Protein AF-A0A845D0L4-F1 (afdb_monomer_lite)

Secondary structure (DSSP, 8-state):
--------------HHHHHHHHHTS---B--TT--SSB--SSEEEEEE-TTS-B---EEEEE-TTS-EEEEE-STTTTEEEEE-TTSEEEEEETT--STTS-SEEEEEE-----TTS-EEEEEEEE-GGG--B-HHHHHT-TTTS-TT-EEEEPPPTTEEEEEEEEEE-HHHHHHHGGGSS-EEEEEEE-STT-EEEEEEEEEEHHHHHHHHHHHHHHHHHHHHTT--SS--HHHHHHHHHHHT----TT---EE------------

pLDDT: mean 72.44, std 20.25, range [22.69, 96.81]

Structure (mmCIF, N/CA/C/O backbone):
data_AF-A0A845D0L4-F1
#
_entry.id   AF-A0A845D0L4-F1
#
loop_
_atom_site.group_PDB
_atom_site.id
_atom_site.type_symbol
_atom_site.label_atom_id
_atom_site.label_alt_id
_atom_site.label_comp_id
_atom_site.label_asym_id
_atom_site.label_entity_id
_atom_site.label_seq_id
_atom_site.pdbx_PDB_ins_code
_atom_site.Cartn_x
_atom_site.Cartn_y
_atom_site.Cartn_z
_atom_site.occupancy
_atom_site.B_iso_or_equiv
_atom_site.auth_seq_id
_atom_site.auth_comp_id
_atom_site.auth_asym_id
_atom_site.auth_atom_id
_atom_site.pdbx_PDB_model_num
ATOM 1 N N . MET A 1 1 ? 28.945 -30.753 10.980 1.00 35.75 1 MET A N 1
ATOM 2 C CA . MET A 1 1 ? 28.161 -29.645 11.562 1.00 35.75 1 MET A CA 1
ATOM 3 C C . MET A 1 1 ? 28.950 -28.373 11.325 1.00 35.75 1 MET A C 1
ATOM 5 O O . MET A 1 1 ? 30.003 -28.220 11.922 1.00 35.75 1 MET A O 1
ATOM 9 N N . LEU A 1 2 ? 28.534 -27.567 10.347 1.00 29.22 2 LEU A N 1
ATOM 10 C CA . LEU A 1 2 ? 29.183 -26.304 9.989 1.00 29.22 2 LEU A CA 1
ATOM 11 C C . LEU A 1 2 ? 28.334 -25.177 10.566 1.00 29.22 2 LEU A C 1
ATOM 13 O O . LEU A 1 2 ? 27.209 -24.967 10.119 1.00 29.22 2 LEU A O 1
ATOM 17 N N . ASP A 1 3 ? 28.887 -24.514 11.572 1.00 29.14 3 ASP A N 1
ATOM 18 C CA . ASP A 1 3 ? 28.357 -23.294 12.162 1.00 29.14 3 ASP A CA 1
ATOM 19 C C . ASP A 1 3 ? 28.542 -22.152 11.148 1.00 29.14 3 ASP A C 1
ATOM 21 O O . ASP A 1 3 ? 29.665 -21.843 10.740 1.00 29.14 3 ASP A O 1
ATOM 25 N N . LYS A 1 4 ? 27.435 -21.602 10.639 1.00 26.73 4 LYS A N 1
ATOM 26 C CA . LYS A 1 4 ? 27.425 -20.506 9.658 1.00 26.73 4 LYS A CA 1
ATOM 27 C C . LYS A 1 4 ? 26.783 -19.277 10.290 1.00 26.73 4 LYS A C 1
ATOM 29 O O . LYS A 1 4 ? 25.633 -18.950 10.010 1.00 26.73 4 LYS A O 1
ATOM 34 N N . THR A 1 5 ? 27.557 -18.570 11.101 1.00 24.58 5 THR A N 1
ATOM 35 C CA . THR A 1 5 ? 27.211 -17.227 11.574 1.00 24.58 5 THR A CA 1
ATOM 36 C C . THR A 1 5 ? 27.499 -16.218 10.462 1.00 24.58 5 THR A C 1
ATOM 38 O O . THR A 1 5 ? 28.653 -15.960 10.118 1.00 24.58 5 THR A O 1
ATOM 41 N N . ILE A 1 6 ? 26.446 -15.662 9.859 1.00 24.53 6 ILE A N 1
ATOM 42 C CA . ILE A 1 6 ? 26.543 -14.567 8.887 1.00 24.53 6 ILE A CA 1
ATOM 43 C C . ILE A 1 6 ? 26.616 -13.254 9.673 1.00 24.53 6 ILE A C 1
ATOM 45 O O . ILE A 1 6 ? 25.613 -12.785 10.204 1.00 24.53 6 ILE A O 1
ATOM 49 N N . HIS A 1 7 ? 27.797 -12.637 9.732 1.00 22.69 7 HIS A N 1
ATOM 50 C CA . HIS A 1 7 ? 27.935 -11.264 10.216 1.00 22.69 7 HIS A CA 1
ATOM 51 C C . HIS A 1 7 ? 27.545 -10.280 9.109 1.00 22.69 7 HIS A C 1
ATOM 53 O O . HIS A 1 7 ? 28.348 -9.951 8.235 1.00 22.69 7 HIS A O 1
ATOM 59 N N . ILE A 1 8 ? 26.302 -9.797 9.148 1.00 24.72 8 ILE A N 1
ATOM 60 C CA . ILE A 1 8 ? 25.887 -8.619 8.385 1.00 24.72 8 ILE A CA 1
ATOM 61 C C . ILE A 1 8 ? 26.406 -7.400 9.152 1.00 24.72 8 ILE A C 1
ATOM 63 O O . ILE A 1 8 ? 25.895 -7.075 10.219 1.00 24.72 8 ILE A O 1
ATOM 67 N N . ARG A 1 9 ? 27.441 -6.728 8.633 1.00 25.80 9 ARG A N 1
ATOM 68 C CA . ARG A 1 9 ? 27.791 -5.382 9.104 1.00 25.80 9 ARG A CA 1
ATOM 69 C C . ARG A 1 9 ? 26.683 -4.427 8.661 1.00 25.80 9 ARG A C 1
ATOM 71 O O . ARG A 1 9 ? 26.654 -4.021 7.503 1.00 25.80 9 ARG A O 1
ATOM 78 N N . GLN A 1 10 ? 25.773 -4.096 9.571 1.00 30.30 10 GLN A N 1
ATOM 79 C CA . GLN A 1 10 ? 24.966 -2.887 9.458 1.00 30.30 10 GLN A CA 1
ATOM 80 C C . GLN A 1 10 ? 25.908 -1.695 9.654 1.00 30.30 10 GLN A C 1
ATOM 82 O O . GLN A 1 10 ? 26.612 -1.606 10.656 1.00 30.30 10 GLN A O 1
ATOM 87 N N . THR A 1 11 ? 25.977 -0.795 8.678 1.00 34.81 11 THR A N 1
ATOM 88 C CA . THR A 1 11 ? 26.433 0.570 8.943 1.00 34.81 11 THR A CA 1
ATOM 89 C C . THR A 1 11 ? 25.318 1.245 9.731 1.00 34.81 11 THR A C 1
ATOM 91 O O . THR A 1 11 ? 24.309 1.639 9.149 1.00 34.81 11 THR A O 1
ATOM 94 N N . GLU A 1 12 ? 25.462 1.288 11.053 1.00 36.97 12 GLU A N 1
ATOM 95 C CA . GLU A 1 12 ? 24.572 2.026 11.948 1.00 36.97 12 GLU A CA 1
ATOM 96 C C . GLU A 1 12 ? 24.770 3.527 11.695 1.00 36.97 12 GLU A C 1
ATOM 98 O O . GLU A 1 12 ? 25.626 4.163 12.302 1.00 36.97 12 GLU A O 1
ATOM 103 N N . LYS A 1 13 ? 24.003 4.095 10.758 1.00 46.78 13 LYS A N 1
ATOM 104 C CA . LYS 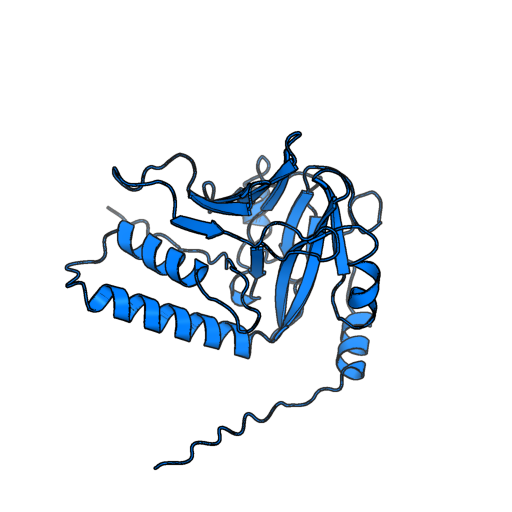A 1 13 ? 23.622 5.505 10.883 1.00 46.78 13 LYS A CA 1
ATOM 105 C C . LYS A 1 13 ? 22.672 5.581 12.073 1.00 46.78 13 LYS A C 1
ATOM 107 O O . LYS A 1 13 ? 21.763 4.754 12.189 1.00 46.78 13 LYS A O 1
ATOM 112 N N . THR A 1 14 ? 22.905 6.525 12.971 1.00 54.09 14 THR A N 1
ATOM 113 C CA . THR A 1 14 ? 22.029 6.725 14.125 1.00 54.09 14 THR A CA 1
ATOM 114 C C . THR A 1 14 ? 20.657 7.203 13.647 1.00 54.09 14 THR A C 1
ATOM 116 O O . THR A 1 14 ? 20.530 7.876 12.622 1.00 54.09 14 THR A O 1
ATOM 119 N N . LEU A 1 15 ? 19.604 6.824 14.374 1.00 45.38 15 LEU A N 1
ATOM 120 C CA . LEU A 1 15 ? 18.224 7.200 14.051 1.00 45.38 15 LEU A CA 1
ATOM 121 C C . LEU A 1 15 ? 18.072 8.735 13.949 1.00 45.38 15 LEU A C 1
ATOM 123 O O . LEU A 1 15 ? 17.277 9.230 13.156 1.00 45.38 15 LEU A O 1
ATOM 127 N N . GLU A 1 16 ? 18.863 9.475 14.725 1.00 48.91 16 GLU A N 1
ATOM 128 C CA . GLU A 1 16 ? 18.956 10.936 14.743 1.00 48.91 16 GLU A CA 1
ATOM 129 C C . GLU A 1 16 ? 19.591 11.522 13.471 1.00 48.91 16 GLU A C 1
ATOM 131 O O . GLU A 1 16 ? 19.035 12.464 12.916 1.00 48.91 16 GLU A O 1
ATOM 136 N N . GLU A 1 17 ? 20.662 10.928 12.933 1.00 58.78 17 GLU A N 1
ATOM 137 C CA . GLU A 1 17 ? 21.258 11.361 11.653 1.00 58.78 17 GLU A CA 1
ATOM 138 C C . GLU A 1 17 ? 20.291 11.160 10.480 1.00 58.78 17 GLU A C 1
ATOM 140 O O . GLU A 1 17 ? 20.227 11.977 9.562 1.00 58.78 17 GLU A O 1
ATOM 145 N N . MET A 1 18 ? 19.501 10.082 10.521 1.00 51.47 18 MET A N 1
ATOM 146 C CA . MET A 1 18 ? 18.454 9.847 9.525 1.00 51.47 18 MET A CA 1
ATOM 147 C C . MET A 1 18 ? 17.303 10.857 9.650 1.00 51.47 18 MET A C 1
ATOM 149 O O . MET A 1 18 ? 16.741 11.258 8.634 1.00 51.47 18 MET A O 1
ATOM 153 N N . LYS A 1 19 ? 16.954 11.291 10.869 1.00 50.16 19 LYS A N 1
ATOM 154 C CA . LYS A 1 19 ? 15.923 12.319 11.099 1.00 50.16 19 LYS A CA 1
ATOM 155 C C . LYS A 1 19 ? 16.369 13.698 10.608 1.00 50.16 19 LYS A C 1
ATOM 157 O O . LYS A 1 19 ? 15.586 14.358 9.934 1.00 50.16 19 LYS A O 1
ATOM 162 N N . GLU A 1 20 ? 17.610 14.110 10.876 1.00 54.84 20 GLU A N 1
ATOM 163 C CA . GLU A 1 20 ? 18.137 15.414 10.436 1.00 54.84 20 GLU A CA 1
ATOM 164 C C . GLU A 1 20 ? 18.215 15.529 8.902 1.00 54.84 20 GLU A C 1
ATOM 166 O O . GLU A 1 20 ? 17.878 16.573 8.340 1.00 54.84 20 GLU A O 1
ATOM 171 N N . GLU A 1 21 ? 18.575 14.448 8.198 1.00 55.19 21 GLU A N 1
ATOM 172 C CA . GLU A 1 21 ? 18.534 14.405 6.726 1.00 55.19 21 GLU A CA 1
ATOM 173 C C . GLU A 1 21 ? 17.094 14.464 6.181 1.00 55.19 21 GLU A C 1
ATOM 175 O O . GLU A 1 21 ? 16.850 15.093 5.149 1.00 55.19 21 GLU A O 1
ATOM 180 N N . MET A 1 22 ? 16.122 13.873 6.887 1.00 51.06 22 MET A N 1
ATOM 181 C CA . MET A 1 22 ? 14.700 13.937 6.520 1.00 51.06 22 MET A CA 1
ATOM 182 C C . MET A 1 22 ? 14.059 15.311 6.791 1.00 51.06 22 MET A C 1
ATOM 184 O O . MET A 1 22 ? 13.086 15.668 6.128 1.00 51.06 22 MET A O 1
ATOM 188 N N . GLU A 1 23 ? 14.587 16.107 7.724 1.00 49.41 23 GLU A N 1
ATOM 189 C CA . GLU A 1 23 ? 14.039 17.426 8.085 1.00 49.41 23 GLU A CA 1
ATOM 190 C C . GLU A 1 23 ? 14.436 18.555 7.107 1.00 49.41 23 GLU A C 1
ATOM 192 O O . GLU A 1 23 ? 13.775 19.596 7.059 1.00 49.41 23 GLU A O 1
ATOM 197 N N . GLY A 1 24 ? 15.469 18.358 6.276 1.00 43.25 24 GLY A N 1
ATOM 198 C CA . GLY A 1 24 ? 16.013 19.383 5.370 1.00 43.25 24 GLY A CA 1
ATOM 199 C C . GLY A 1 24 ? 15.425 19.441 3.950 1.00 43.25 24 GLY A C 1
ATOM 200 O O . GLY A 1 24 ? 15.772 20.351 3.192 1.00 43.25 24 GLY A O 1
ATOM 201 N N . GLY A 1 25 ? 14.551 18.507 3.556 1.00 37.22 25 GLY A N 1
ATOM 202 C CA . GLY A 1 25 ? 14.248 18.256 2.142 1.00 37.22 25 GLY A CA 1
ATOM 203 C C . GLY A 1 25 ? 12.775 18.039 1.793 1.00 37.22 25 GLY A C 1
ATOM 204 O O . GLY A 1 25 ? 12.340 16.913 1.636 1.00 37.22 25 GLY A O 1
ATOM 205 N N . MET A 1 26 ? 12.082 19.145 1.505 1.00 41.06 26 MET A N 1
ATOM 206 C CA . MET A 1 26 ? 10.931 19.239 0.590 1.00 41.06 26 MET A CA 1
ATOM 207 C C . MET A 1 26 ? 9.558 18.674 1.024 1.00 41.06 26 MET A C 1
ATOM 209 O O . MET A 1 26 ? 9.376 17.895 1.947 1.00 41.06 26 MET A O 1
ATOM 213 N N . LYS A 1 27 ? 8.536 19.273 0.400 1.00 41.38 27 LYS A N 1
ATOM 214 C CA . LYS A 1 27 ? 7.135 19.293 0.813 1.00 41.38 27 LYS A CA 1
ATOM 215 C C . LYS A 1 27 ? 6.413 18.045 0.325 1.00 41.38 27 LYS A C 1
ATOM 217 O O . LYS A 1 27 ? 6.169 17.908 -0.872 1.00 41.38 27 LYS A O 1
ATOM 222 N N . CYS A 1 28 ? 5.930 17.250 1.274 1.00 40.53 28 CYS A N 1
ATOM 223 C CA . CYS A 1 28 ? 4.790 16.366 1.079 1.00 40.53 28 CYS A CA 1
ATOM 224 C C . CYS A 1 28 ? 3.717 17.148 0.294 1.00 40.53 28 CYS A C 1
ATOM 226 O O . CYS A 1 28 ? 3.242 18.186 0.773 1.00 40.53 28 CYS A O 1
ATOM 228 N N . TYR A 1 29 ? 3.369 16.720 -0.926 1.00 47.81 29 TYR A N 1
ATOM 229 C CA . TYR A 1 29 ? 2.251 17.304 -1.673 1.00 47.81 29 TYR A CA 1
ATOM 230 C C . TYR A 1 29 ? 0.964 16.824 -1.010 1.00 47.81 29 TYR A C 1
ATOM 232 O O . TYR A 1 29 ? 0.255 15.936 -1.485 1.00 47.81 29 TYR A O 1
ATOM 240 N N . LEU A 1 30 ? 0.707 17.403 0.159 1.00 49.19 30 LEU A N 1
ATOM 241 C CA . LEU A 1 30 ? -0.562 17.355 0.839 1.00 49.19 30 LEU A CA 1
ATOM 242 C C . LEU A 1 30 ? -1.610 17.802 -0.180 1.00 49.19 30 LEU A C 1
ATOM 244 O O . LEU A 1 30 ? -1.387 18.719 -0.975 1.00 49.19 30 LEU A O 1
ATOM 248 N N . ASN A 1 31 ? -2.751 17.125 -0.177 1.00 43.44 31 ASN A N 1
ATOM 249 C CA . ASN A 1 31 ? -3.920 17.550 -0.933 1.00 43.44 31 ASN A CA 1
ATOM 250 C C . ASN A 1 31 ? -4.222 19.052 -0.703 1.00 43.44 31 ASN A C 1
ATOM 252 O O . ASN A 1 31 ? -3.697 19.687 0.210 1.00 43.44 31 ASN A O 1
ATOM 256 N N . CYS A 1 32 ? -5.147 19.633 -1.466 1.00 39.47 32 CYS A N 1
ATOM 257 C CA . CYS A 1 32 ? -5.514 21.050 -1.337 1.00 39.47 32 CYS A CA 1
ATOM 258 C C . CYS A 1 32 ? -5.970 21.487 0.083 1.00 39.47 32 CYS A C 1
ATOM 260 O O . CYS A 1 32 ? -6.139 22.681 0.306 1.00 39.47 32 CYS A O 1
ATOM 262 N N . SER A 1 33 ? -6.179 20.557 1.033 1.00 52.12 33 SER A N 1
ATOM 263 C CA . SER A 1 33 ? -6.494 20.835 2.444 1.00 52.12 33 SER A CA 1
ATOM 264 C C . SER A 1 33 ? -5.301 20.740 3.407 1.00 52.12 33 SER A C 1
ATOM 266 O O . SER A 1 33 ? -5.491 20.941 4.607 1.00 52.12 33 SER A O 1
ATOM 268 N N . GLY A 1 34 ? -4.097 20.407 2.932 1.00 62.34 34 GLY A N 1
ATOM 269 C CA . GLY A 1 34 ? -2.857 20.509 3.707 1.00 62.34 34 GLY A CA 1
ATOM 270 C C . GLY A 1 34 ? -2.756 19.602 4.939 1.00 62.34 34 GLY A C 1
ATOM 271 O O . GLY A 1 34 ? -1.928 19.869 5.801 1.00 62.34 34 GLY A O 1
ATOM 272 N N . SER A 1 35 ? -3.608 18.584 5.095 1.00 78.00 35 SER A N 1
ATOM 273 C CA . SER A 1 35 ? -3.709 17.838 6.359 1.00 78.00 35 SER A CA 1
ATOM 274 C C . SER A 1 35 ? -3.835 16.333 6.151 1.00 78.00 35 SER A C 1
ATOM 276 O O . SER A 1 35 ? -4.700 15.850 5.419 1.00 78.00 35 SER A O 1
ATOM 278 N N . LEU A 1 36 ? -2.962 15.596 6.840 1.00 84.25 36 LEU A N 1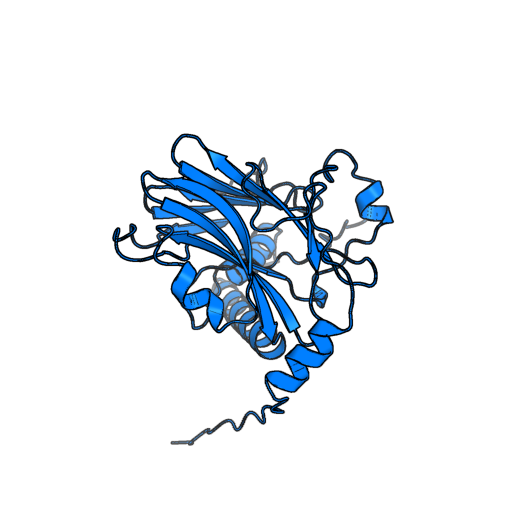
ATOM 279 C CA . LEU A 1 36 ? -3.053 14.153 7.034 1.00 84.25 36 LEU A CA 1
ATOM 280 C C . LEU A 1 36 ? -3.650 13.851 8.417 1.00 84.25 36 LEU A C 1
ATOM 282 O O . LEU A 1 36 ? -3.500 14.655 9.341 1.00 84.25 36 LEU A O 1
ATOM 286 N N . PRO A 1 37 ? -4.302 12.692 8.592 1.00 89.62 37 PRO A N 1
ATOM 287 C CA . PRO A 1 37 ? -4.633 11.711 7.561 1.00 89.62 37 PRO A CA 1
ATOM 288 C C . PRO A 1 37 ? -5.837 12.127 6.711 1.00 89.62 37 PRO A C 1
ATOM 290 O O . PRO A 1 37 ? -6.778 12.767 7.187 1.00 89.62 37 PRO A O 1
ATOM 293 N N . LEU A 1 38 ? -5.845 11.683 5.456 1.00 90.88 38 LEU A N 1
ATOM 294 C CA . LEU A 1 38 ? -6.964 11.868 4.535 1.00 90.88 38 LEU A CA 1
ATOM 295 C C . LEU A 1 38 ? -8.172 11.038 4.970 1.00 90.88 38 LEU A C 1
ATOM 297 O O . LEU A 1 38 ? -8.042 9.856 5.274 1.00 90.88 38 LEU A O 1
ATOM 301 N N . LYS A 1 39 ? -9.364 11.640 4.958 1.00 91.81 39 LYS A N 1
ATOM 302 C CA . LYS A 1 39 ? -10.609 10.975 5.390 1.00 91.81 39 LYS A CA 1
ATOM 303 C C . LYS A 1 39 ? -11.584 10.686 4.248 1.00 91.81 39 LYS A C 1
ATOM 305 O O . LYS A 1 39 ? -12.590 10.010 4.446 1.00 91.81 39 LYS A O 1
ATOM 310 N N . ASN A 1 40 ? -11.297 11.208 3.058 1.00 90.19 40 ASN A N 1
ATOM 311 C CA . ASN A 1 40 ? -12.182 11.088 1.908 1.00 90.19 40 ASN A CA 1
ATOM 312 C C . ASN A 1 40 ? -11.994 9.734 1.215 1.00 90.19 40 ASN A C 1
ATOM 314 O O . ASN A 1 40 ? -10.873 9.272 1.021 1.00 90.19 40 ASN A O 1
ATOM 318 N N . ASN A 1 41 ? -13.109 9.137 0.802 1.00 90.75 41 ASN A N 1
ATOM 319 C CA . ASN A 1 41 ? -13.169 7.913 0.012 1.00 90.75 41 ASN A CA 1
ATOM 320 C C . ASN A 1 41 ? -13.602 8.285 -1.425 1.00 90.75 41 ASN A C 1
ATOM 322 O O . ASN A 1 41 ? -14.625 8.960 -1.567 1.00 90.75 41 ASN A O 1
ATOM 326 N N . PRO A 1 42 ? -12.889 7.881 -2.496 1.00 94.62 42 PRO A N 1
ATOM 327 C CA . PRO A 1 42 ? -11.692 7.037 -2.516 1.00 94.62 42 PRO A CA 1
ATOM 328 C C . PRO A 1 42 ? -10.396 7.793 -2.202 1.00 94.62 42 PRO A C 1
ATOM 330 O O . PRO A 1 42 ? -10.237 8.951 -2.586 1.00 94.62 42 PRO A O 1
ATOM 333 N N . LEU A 1 43 ? -9.430 7.086 -1.615 1.00 95.06 43 LEU A N 1
ATOM 334 C CA . LEU A 1 43 ? -8.030 7.503 -1.612 1.00 95.06 43 LEU A CA 1
ATOM 335 C C . LEU A 1 43 ? -7.425 7.206 -2.988 1.00 95.06 43 LEU A C 1
ATOM 337 O O . LEU A 1 43 ? -7.592 6.115 -3.538 1.00 95.06 43 LEU A O 1
ATOM 341 N N . ARG A 1 44 ? -6.686 8.167 -3.534 1.00 94.06 44 ARG A N 1
ATOM 342 C CA . ARG A 1 44 ? -5.885 7.991 -4.745 1.00 94.06 44 ARG A CA 1
ATOM 343 C C . ARG A 1 44 ? -4.459 8.410 -4.452 1.00 94.06 44 ARG A C 1
ATOM 345 O O . ARG A 1 44 ? -4.264 9.520 -3.963 1.00 94.06 44 ARG A O 1
ATOM 352 N N . PHE A 1 45 ? -3.488 7.548 -4.725 1.00 94.50 45 PHE A N 1
ATOM 353 C CA . PHE A 1 45 ? -2.094 7.854 -4.424 1.00 94.50 45 PHE A CA 1
ATOM 354 C C . PHE A 1 45 ? -1.109 7.229 -5.413 1.00 94.50 45 PHE A C 1
ATOM 356 O O . PHE A 1 45 ? -1.422 6.253 -6.095 1.00 94.50 45 PHE A O 1
ATOM 363 N N . ALA A 1 46 ? 0.055 7.851 -5.549 1.00 94.12 46 ALA A N 1
ATOM 364 C CA . ALA A 1 46 ? 1.213 7.323 -6.262 1.00 94.12 46 ALA A CA 1
ATOM 365 C C . ALA A 1 46 ? 2.455 7.632 -5.429 1.00 94.12 46 ALA A C 1
ATOM 367 O O . ALA A 1 46 ? 2.480 8.634 -4.717 1.00 94.12 46 ALA A O 1
ATOM 368 N N . VAL A 1 47 ? 3.470 6.779 -5.509 1.00 94.31 47 VAL A N 1
ATOM 369 C CA . VAL A 1 47 ? 4.756 7.003 -4.841 1.00 94.31 47 VAL A CA 1
ATOM 370 C C . VAL A 1 47 ? 5.685 7.696 -5.829 1.00 94.31 47 VAL A C 1
ATOM 372 O O . VAL A 1 47 ? 5.750 7.272 -6.978 1.00 94.31 47 VAL A O 1
ATOM 375 N N . CYS A 1 48 ? 6.384 8.757 -5.437 1.00 93.94 48 CYS A N 1
ATOM 376 C CA . CYS A 1 48 ? 7.241 9.524 -6.339 1.00 93.94 48 CYS A CA 1
ATOM 377 C C . CYS A 1 48 ? 8.578 9.906 -5.715 1.00 93.94 48 CYS A C 1
ATOM 379 O O . CYS A 1 48 ? 8.660 10.226 -4.535 1.00 93.94 48 CYS A O 1
ATOM 381 N N . ARG A 1 49 ? 9.617 9.941 -6.545 1.00 90.88 49 ARG A N 1
ATOM 382 C CA . ARG A 1 49 ? 10.931 10.489 -6.203 1.00 90.88 49 ARG A CA 1
ATOM 383 C C . ARG A 1 49 ? 10.977 11.980 -6.511 1.00 90.88 49 ARG A C 1
ATOM 385 O O . ARG A 1 49 ? 10.276 12.463 -7.403 1.00 90.88 49 ARG A O 1
ATOM 392 N N . GLN A 1 50 ? 11.910 12.678 -5.872 1.00 84.75 50 GLN A N 1
ATOM 393 C CA . GLN A 1 50 ? 12.194 14.091 -6.149 1.00 84.75 50 GLN A CA 1
ATOM 394 C C . GLN A 1 50 ? 12.608 14.355 -7.607 1.00 84.75 50 GLN A C 1
ATOM 396 O O . GLN A 1 50 ? 12.341 15.424 -8.144 1.00 84.75 50 GLN A O 1
ATOM 401 N N . ASN A 1 51 ? 13.186 13.360 -8.292 1.00 83.56 51 ASN A N 1
ATOM 402 C CA . ASN A 1 51 ? 13.542 13.458 -9.713 1.00 83.56 51 ASN A CA 1
ATOM 403 C C . ASN A 1 51 ? 12.338 13.359 -10.679 1.00 83.56 51 ASN A C 1
ATOM 405 O O . ASN A 1 51 ? 12.529 13.327 -11.893 1.00 83.56 51 ASN A O 1
ATOM 409 N N . GLY A 1 52 ? 11.107 13.271 -10.161 1.00 86.44 52 GLY A N 1
ATOM 410 C CA . GLY A 1 52 ? 9.874 13.246 -10.949 1.00 86.44 52 GLY A CA 1
ATOM 411 C C . GLY A 1 52 ? 9.441 11.865 -11.451 1.00 86.44 52 GLY A C 1
ATOM 412 O O . GLY A 1 52 ? 8.380 11.768 -12.084 1.00 86.44 52 GLY A O 1
ATOM 413 N N . LEU A 1 53 ? 10.214 10.808 -11.165 1.00 91.88 53 LEU A N 1
ATOM 414 C CA . LEU A 1 53 ? 9.797 9.424 -11.397 1.00 91.88 53 LEU A CA 1
ATOM 415 C C . LEU A 1 53 ? 8.764 8.991 -10.362 1.00 91.88 53 LEU A C 1
ATOM 417 O O . LEU A 1 53 ? 8.833 9.366 -9.193 1.00 91.88 53 LEU A O 1
ATOM 421 N N . SER A 1 54 ? 7.818 8.164 -10.787 1.00 93.38 54 SER A N 1
ATOM 422 C CA . SER A 1 54 ? 6.726 7.701 -9.938 1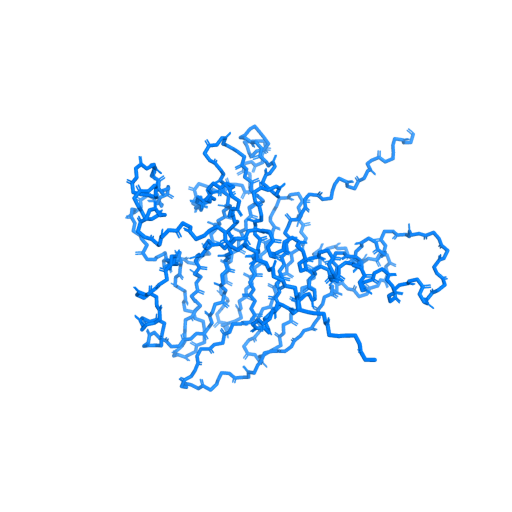.00 93.38 54 SER A CA 1
ATOM 423 C C . SER A 1 54 ? 6.366 6.244 -10.184 1.00 93.38 54 SER A C 1
ATOM 425 O O . SER A 1 54 ? 6.686 5.664 -11.224 1.00 93.38 54 SER A O 1
ATOM 427 N N . SER A 1 55 ? 5.708 5.647 -9.197 1.00 92.56 55 SER A N 1
ATOM 428 C CA . SER A 1 55 ? 4.978 4.405 -9.358 1.00 92.56 55 SER A CA 1
ATOM 429 C C . SER A 1 55 ? 3.683 4.658 -10.118 1.00 92.56 55 SER A C 1
ATOM 431 O O . SER A 1 55 ? 3.301 5.790 -10.422 1.00 92.56 55 SER A O 1
ATOM 433 N N . ASN A 1 56 ? 2.988 3.567 -10.398 1.00 90.88 56 ASN A N 1
ATOM 434 C CA . ASN A 1 56 ? 1.656 3.626 -10.953 1.00 90.88 56 ASN A CA 1
ATOM 435 C C . ASN A 1 56 ? 0.642 4.346 -10.043 1.00 90.88 56 ASN A C 1
ATOM 437 O O . ASN A 1 56 ? 0.817 4.421 -8.825 1.00 90.88 56 ASN A O 1
ATOM 441 N N . SER A 1 57 ? -0.462 4.820 -10.622 1.00 91.88 57 SER A N 1
ATOM 442 C CA . SER A 1 57 ? -1.588 5.379 -9.868 1.00 91.88 57 SER A CA 1
ATOM 443 C C . SER A 1 57 ? -2.421 4.276 -9.212 1.00 91.88 57 SER A C 1
ATOM 445 O O . SER A 1 57 ? -2.948 3.375 -9.876 1.00 91.88 57 SER A O 1
ATOM 447 N N . TRP A 1 58 ? -2.599 4.396 -7.899 1.00 94.12 58 TRP A N 1
ATOM 448 C CA . TRP A 1 58 ? -3.415 3.511 -7.081 1.00 94.12 58 TRP A CA 1
ATOM 449 C C . TRP A 1 58 ? -4.699 4.186 -6.634 1.00 94.12 58 TRP A C 1
ATOM 451 O O . TRP A 1 58 ? -4.727 5.370 -6.294 1.00 94.12 58 TRP A O 1
ATOM 461 N N . ARG A 1 59 ? -5.772 3.399 -6.577 1.00 94.69 59 ARG A N 1
ATOM 462 C CA . ARG A 1 59 ? -7.052 3.787 -5.990 1.00 94.69 59 ARG A CA 1
ATOM 463 C C . ARG A 1 59 ? -7.431 2.800 -4.900 1.00 94.69 59 ARG A C 1
ATOM 465 O O . ARG A 1 59 ? -7.495 1.602 -5.156 1.00 94.69 59 ARG A O 1
ATOM 472 N N . VAL A 1 60 ? -7.760 3.324 -3.729 1.00 96.31 60 VAL A N 1
ATOM 473 C CA . VAL A 1 60 ? -8.253 2.569 -2.580 1.00 96.31 60 VAL A CA 1
ATOM 474 C C . VAL A 1 60 ? -9.639 3.085 -2.243 1.00 96.31 60 VAL A C 1
ATOM 476 O O . VAL A 1 60 ? -9.846 4.296 -2.144 1.00 96.31 60 VAL A O 1
ATOM 479 N N . TRP A 1 61 ? -10.601 2.189 -2.082 1.00 96.81 61 TRP A N 1
ATOM 480 C CA . TRP A 1 61 ? -11.926 2.571 -1.617 1.00 96.81 61 TRP A CA 1
ATOM 481 C C . TRP A 1 61 ? -12.515 1.513 -0.709 1.00 96.81 61 TRP A C 1
ATOM 483 O O . TRP A 1 61 ? -12.185 0.332 -0.806 1.00 96.81 61 TRP A O 1
ATOM 493 N N . VAL A 1 62 ? -13.415 1.969 0.152 1.00 96.69 62 VAL A N 1
ATOM 494 C CA . VAL A 1 62 ? -14.233 1.093 0.984 1.00 96.69 62 VAL A CA 1
ATOM 495 C C . VAL A 1 62 ? -15.669 1.142 0.480 1.00 96.69 62 VAL A C 1
ATOM 497 O O . VAL A 1 62 ? -16.217 2.224 0.247 1.00 96.69 62 VAL A O 1
ATOM 500 N N . GLU A 1 63 ? -16.276 -0.018 0.264 1.00 95.81 63 GLU A N 1
ATOM 501 C CA . GLU A 1 63 ? -17.693 -0.128 -0.079 1.00 95.81 63 GLU A CA 1
ATOM 502 C C . GLU A 1 63 ? -18.593 -0.010 1.154 1.00 95.81 63 GLU A C 1
ATOM 504 O O . GLU A 1 63 ? -18.156 -0.132 2.293 1.00 95.81 63 GLU A O 1
ATOM 509 N N . ARG A 1 64 ? -19.899 0.186 0.938 1.00 88.88 64 ARG A N 1
ATOM 510 C CA . ARG A 1 64 ? -20.879 0.296 2.036 1.00 88.88 64 ARG A CA 1
ATOM 511 C C . ARG A 1 64 ? -20.929 -0.946 2.933 1.00 88.88 64 ARG A C 1
ATOM 513 O O . ARG A 1 64 ? -21.250 -0.822 4.106 1.00 88.88 64 ARG A O 1
ATOM 520 N N . ALA A 1 65 ? -20.621 -2.123 2.385 1.00 89.75 65 ALA A N 1
ATOM 521 C CA . ALA A 1 65 ? -20.539 -3.372 3.142 1.00 89.75 65 ALA A CA 1
ATOM 522 C C . ALA A 1 65 ? -19.264 -3.478 4.009 1.00 89.75 65 ALA A C 1
ATOM 524 O O . ALA A 1 65 ? -19.161 -4.382 4.840 1.00 89.75 65 ALA A O 1
ATOM 525 N N . GLY A 1 66 ? -18.316 -2.549 3.832 1.00 91.19 66 GLY A N 1
ATOM 526 C CA . GLY A 1 66 ? -17.029 -2.508 4.520 1.00 91.19 66 GLY A CA 1
ATOM 527 C C . GLY A 1 66 ? -15.915 -3.301 3.831 1.00 91.19 66 GLY A C 1
ATOM 528 O O . GLY A 1 66 ? -14.816 -3.395 4.369 1.00 91.19 66 GLY A O 1
ATOM 529 N N . ASP A 1 67 ? -16.174 -3.856 2.646 1.00 94.88 67 ASP A N 1
ATOM 530 C CA . ASP A 1 67 ? -15.135 -4.459 1.812 1.00 94.88 67 ASP A CA 1
ATOM 531 C C . ASP A 1 67 ? -14.196 -3.373 1.279 1.00 94.88 67 ASP A C 1
ATOM 533 O O . ASP A 1 67 ? -14.637 -2.307 0.832 1.00 94.88 67 ASP A O 1
ATOM 537 N N . VAL A 1 68 ? -12.896 -3.648 1.330 1.00 96.38 68 VAL A N 1
ATOM 538 C CA . VAL A 1 68 ? -11.847 -2.731 0.883 1.00 96.38 68 VAL A CA 1
ATOM 539 C C . VAL A 1 68 ? -11.306 -3.213 -0.451 1.00 96.38 68 VAL A C 1
ATOM 541 O O . VAL A 1 68 ? -10.986 -4.388 -0.620 1.00 96.38 68 VAL A O 1
ATOM 544 N N . TYR A 1 69 ? -11.146 -2.289 -1.388 1.00 95.88 69 TYR A N 1
ATOM 545 C CA . TYR A 1 69 ? -10.578 -2.581 -2.693 1.00 95.88 69 TYR A CA 1
ATOM 546 C C . TYR A 1 69 ? -9.407 -1.664 -2.991 1.00 95.88 69 TYR A C 1
ATOM 548 O O . TYR A 1 69 ? -9.475 -0.456 -2.763 1.00 95.88 69 TYR A O 1
ATOM 556 N N . ILE A 1 70 ? -8.349 -2.251 -3.540 1.00 95.31 70 ILE A N 1
ATOM 557 C CA . ILE A 1 70 ? -7.113 -1.573 -3.921 1.00 95.31 70 ILE A CA 1
ATOM 558 C C . ILE A 1 70 ? -6.853 -1.920 -5.384 1.00 95.31 70 ILE A C 1
ATOM 560 O O . ILE A 1 70 ? -6.785 -3.094 -5.737 1.00 95.31 70 ILE A O 1
ATOM 564 N N . VAL A 1 71 ? -6.752 -0.919 -6.255 1.00 92.25 71 VAL A N 1
ATOM 565 C CA . VAL A 1 71 ? -6.597 -1.131 -7.701 1.00 92.25 71 VAL A CA 1
ATOM 566 C C . VAL A 1 71 ? -5.480 -0.271 -8.264 1.00 92.25 71 VAL A C 1
ATOM 568 O O . VAL A 1 71 ? -5.432 0.930 -7.994 1.00 92.25 71 VAL A O 1
ATOM 571 N N . CYS A 1 72 ? -4.654 -0.876 -9.115 1.00 90.44 72 CYS A N 1
ATOM 572 C CA . CYS A 1 72 ? -3.699 -0.179 -9.971 1.00 90.44 72 CYS A CA 1
ATOM 573 C C . CYS A 1 72 ? -4.405 0.273 -11.263 1.00 90.44 72 CYS A C 1
ATOM 575 O O . CYS A 1 72 ? -5.109 -0.516 -11.898 1.00 90.44 72 CYS A O 1
ATOM 577 N N . ARG A 1 73 ? -4.307 1.556 -11.634 1.00 82.62 73 ARG A N 1
ATOM 578 C CA . ARG A 1 73 ? -5.218 2.178 -12.621 1.00 82.62 73 ARG A CA 1
ATOM 579 C C . ARG A 1 73 ? -4.628 2.472 -14.002 1.00 82.62 73 ARG A C 1
ATOM 581 O O . ARG A 1 73 ? -5.409 2.819 -14.882 1.00 82.62 73 ARG A O 1
ATOM 588 N N . ASP A 1 74 ? -3.323 2.365 -14.200 1.00 75.62 74 ASP A N 1
ATOM 589 C CA . ASP A 1 74 ? -2.596 2.786 -15.411 1.00 75.62 74 ASP A CA 1
ATOM 590 C C . ASP A 1 74 ? -2.055 1.615 -16.252 1.00 75.62 74 ASP A C 1
ATOM 592 O O . ASP A 1 74 ? -2.848 0.908 -16.864 1.00 75.62 74 ASP A O 1
ATOM 596 N N . ARG A 1 75 ? -0.729 1.407 -16.328 1.00 64.62 75 ARG A N 1
ATOM 597 C CA . ARG A 1 75 ? -0.080 0.369 -17.146 1.00 64.62 75 ARG A CA 1
ATOM 598 C C . ARG A 1 75 ? -0.360 -1.045 -16.630 1.00 64.62 75 ARG A C 1
ATOM 600 O O . ARG A 1 75 ? -0.208 -1.996 -17.385 1.00 64.62 75 ARG A O 1
ATOM 607 N N . PHE A 1 76 ? -0.852 -1.163 -15.394 1.00 62.56 76 PHE A N 1
ATOM 608 C CA . PHE A 1 76 ? -1.418 -2.390 -14.823 1.00 62.56 76 PHE A CA 1
ATOM 609 C C . PHE A 1 76 ? -2.936 -2.300 -14.662 1.00 62.56 76 PHE A C 1
ATOM 611 O O . PHE A 1 76 ? -3.476 -2.787 -13.665 1.00 62.56 76 PHE A O 1
ATOM 618 N N . SER A 1 77 ? -3.634 -1.651 -15.606 1.00 62.41 77 SER A N 1
ATOM 619 C CA . SER A 1 77 ? -5.098 -1.619 -15.643 1.00 62.41 77 SER A CA 1
ATOM 620 C C . SER A 1 77 ? -5.629 -3.052 -15.623 1.00 62.41 77 SER A C 1
ATOM 622 O O . SER A 1 77 ? -5.593 -3.753 -16.631 1.00 62.41 77 SER A O 1
ATOM 624 N N . GLY A 1 78 ? -6.037 -3.514 -14.447 1.00 72.31 78 GLY A N 1
ATOM 625 C CA . GLY A 1 78 ? -6.290 -4.930 -14.233 1.00 72.31 78 GLY A CA 1
ATOM 626 C C . GLY A 1 78 ? -6.086 -5.330 -12.787 1.00 72.31 78 GLY A C 1
ATOM 627 O O . GLY A 1 78 ? -6.954 -5.961 -12.202 1.00 72.31 78 GLY A O 1
ATOM 628 N N . LEU A 1 79 ? -4.976 -4.940 -12.168 1.00 85.19 79 LEU A N 1
ATOM 629 C CA . LEU A 1 79 ? -4.668 -5.474 -10.850 1.00 85.19 79 LEU A CA 1
ATOM 630 C C . LEU A 1 79 ? -5.608 -4.914 -9.781 1.00 85.19 79 LEU A C 1
ATOM 632 O O . LEU A 1 79 ? -5.609 -3.715 -9.495 1.00 85.19 79 LEU A O 1
ATOM 636 N N . LYS A 1 80 ? -6.389 -5.812 -9.185 1.00 90.56 80 LYS A N 1
ATOM 637 C CA . LYS A 1 80 ? -7.352 -5.550 -8.125 1.00 90.56 80 LYS A CA 1
ATOM 638 C C . LYS A 1 80 ? -7.088 -6.469 -6.947 1.00 90.56 80 LYS A C 1
ATOM 640 O O . LYS A 1 80 ? -7.082 -7.688 -7.088 1.00 90.56 80 LYS A O 1
ATOM 645 N N . ILE A 1 81 ? -6.953 -5.870 -5.777 1.00 92.62 81 ILE A N 1
ATOM 646 C CA . ILE A 1 81 ? -6.950 -6.548 -4.492 1.00 92.62 81 ILE A CA 1
ATOM 647 C C . ILE A 1 81 ? -8.291 -6.274 -3.821 1.00 92.62 81 ILE A C 1
ATOM 649 O O . ILE A 1 81 ? -8.734 -5.125 -3.765 1.00 92.62 81 ILE A O 1
ATOM 653 N N . SER A 1 82 ? -8.930 -7.330 -3.331 1.00 94.06 82 SER A N 1
ATOM 654 C CA . SER A 1 82 ? -10.172 -7.257 -2.566 1.00 94.06 82 SER A CA 1
ATOM 655 C C . SER A 1 82 ? -9.924 -7.834 -1.181 1.00 94.06 82 SER A C 1
ATOM 657 O O . SER A 1 82 ? -9.472 -8.975 -1.066 1.00 94.06 82 SER A O 1
ATOM 659 N N . LEU A 1 83 ? -10.229 -7.054 -0.149 1.00 94.56 83 LEU A N 1
ATOM 660 C CA . LEU A 1 83 ? -10.157 -7.445 1.253 1.00 94.56 83 LEU A CA 1
ATOM 661 C C . LEU A 1 83 ? -11.590 -7.458 1.787 1.00 94.56 83 LEU A C 1
ATOM 663 O O . LEU A 1 83 ? -12.176 -6.402 2.045 1.00 94.56 83 LEU A O 1
ATOM 667 N N . HIS A 1 84 ? -12.185 -8.645 1.871 1.00 94.31 84 HIS A N 1
ATOM 668 C CA . HIS A 1 84 ? -13.579 -8.777 2.275 1.00 94.31 84 HIS A CA 1
ATOM 669 C C . HIS A 1 84 ? -13.707 -8.821 3.785 1.00 94.31 84 HIS A C 1
ATOM 671 O O . HIS A 1 84 ? -12.937 -9.511 4.448 1.00 94.31 84 HIS A O 1
ATOM 677 N N . ARG A 1 85 ? -14.775 -8.222 4.315 1.00 92.06 85 ARG A N 1
ATOM 678 C CA . ARG A 1 85 ? -15.122 -8.267 5.743 1.00 92.06 85 ARG A CA 1
ATOM 679 C C . ARG A 1 85 ? -15.113 -9.675 6.338 1.00 92.06 85 ARG A C 1
ATOM 681 O O . ARG A 1 85 ? -14.850 -9.840 7.523 1.00 92.06 85 ARG A O 1
ATOM 688 N N . SER A 1 86 ? -15.395 -10.691 5.527 1.00 91.69 86 SER A N 1
ATOM 689 C CA . SER A 1 86 ? -15.389 -12.090 5.950 1.00 91.69 86 SER A CA 1
ATOM 690 C C . SER A 1 86 ? -13.995 -12.658 6.253 1.00 91.69 86 SER A C 1
ATOM 692 O O . SER A 1 86 ? -13.900 -13.863 6.460 1.00 91.69 86 SER A O 1
ATOM 694 N N . GLY A 1 87 ? -12.919 -11.871 6.167 1.00 90.25 87 GLY A N 1
ATOM 695 C CA . GLY A 1 87 ? -11.542 -12.363 6.290 1.00 90.25 87 GLY A CA 1
ATOM 696 C C . GLY A 1 87 ? -10.956 -12.891 4.981 1.00 90.25 87 GLY A C 1
ATOM 697 O O . GLY A 1 87 ? -9.764 -13.165 4.908 1.00 90.25 87 GLY A O 1
ATOM 698 N N . LYS A 1 88 ? -11.775 -13.030 3.931 1.00 92.75 88 LYS A N 1
ATOM 699 C CA . LYS A 1 88 ? -11.344 -13.579 2.642 1.00 92.75 88 LYS A CA 1
ATOM 700 C C . LYS A 1 88 ? -10.730 -12.483 1.793 1.00 92.75 88 LYS A C 1
ATOM 702 O O . LYS A 1 88 ? -11.336 -11.433 1.593 1.00 92.75 88 LYS A O 1
ATOM 707 N N . CYS A 1 89 ? -9.581 -12.767 1.212 1.00 92.62 89 CYS A N 1
ATOM 708 C CA . CYS A 1 89 ? -8.876 -11.841 0.350 1.00 92.62 89 CYS A CA 1
ATOM 709 C C . CYS A 1 89 ? -8.495 -12.482 -0.968 1.00 92.62 89 CYS A C 1
ATOM 711 O O . CYS A 1 89 ? -8.310 -13.698 -1.071 1.00 92.62 89 CYS A O 1
ATOM 713 N N . HIS A 1 90 ? -8.348 -11.642 -1.984 1.00 89.75 90 HIS A N 1
ATOM 714 C CA . HIS A 1 90 ? -7.754 -12.070 -3.235 1.00 89.75 90 HIS A CA 1
ATOM 715 C C . HIS A 1 90 ? -7.108 -10.924 -3.999 1.00 89.75 90 HIS A C 1
ATOM 717 O O . HIS A 1 90 ? -7.514 -9.769 -3.883 1.00 89.75 90 HIS A O 1
ATOM 723 N N . ALA A 1 91 ? -6.159 -11.287 -4.854 1.00 88.00 91 ALA A N 1
ATOM 724 C CA . ALA A 1 91 ? -5.640 -10.458 -5.928 1.00 88.00 91 ALA A CA 1
ATOM 725 C C . ALA A 1 91 ? -6.109 -11.048 -7.263 1.00 88.00 91 ALA A C 1
ATOM 727 O O . ALA A 1 91 ? -6.107 -12.268 -7.437 1.00 88.00 91 ALA A O 1
ATOM 728 N N . ALA A 1 92 ? -6.535 -10.206 -8.195 1.00 85.94 92 ALA A N 1
ATOM 729 C CA . ALA A 1 92 ? -7.033 -10.603 -9.507 1.00 85.94 92 ALA A CA 1
ATOM 730 C C . ALA A 1 92 ? -6.647 -9.574 -10.572 1.00 85.94 92 ALA A C 1
ATOM 732 O O . ALA A 1 92 ? -6.448 -8.403 -10.253 1.00 85.94 92 ALA A O 1
ATOM 733 N N . ILE A 1 93 ? -6.603 -10.006 -11.832 1.00 81.81 93 ILE A N 1
ATOM 734 C CA . ILE A 1 93 ? -6.486 -9.115 -12.992 1.00 81.81 93 ILE A CA 1
ATOM 735 C C . ILE A 1 93 ? -7.886 -8.938 -13.603 1.00 81.81 93 ILE A C 1
ATOM 737 O O . ILE A 1 93 ? -8.587 -9.908 -13.888 1.00 81.81 93 ILE A O 1
ATOM 741 N N . ASP A 1 94 ? -8.326 -7.692 -13.745 1.00 72.38 94 ASP A N 1
ATOM 742 C CA . ASP A 1 94 ? -9.631 -7.294 -14.263 1.00 72.38 94 ASP A CA 1
ATOM 743 C C . ASP A 1 94 ? -9.723 -7.563 -15.774 1.00 72.38 94 ASP A C 1
ATOM 745 O O . ASP A 1 94 ? -8.770 -7.351 -16.521 1.00 72.38 94 ASP A O 1
ATOM 749 N N . ASN A 1 95 ? -10.894 -8.014 -16.224 1.00 61.25 95 ASN A N 1
ATOM 750 C CA . ASN A 1 95 ? -11.289 -8.195 -17.632 1.00 61.25 95 ASN A CA 1
ATOM 751 C C . ASN A 1 95 ? -10.464 -9.129 -18.538 1.00 61.25 95 ASN A C 1
ATOM 753 O O . ASN A 1 95 ? -10.785 -9.236 -19.722 1.00 61.25 95 ASN A O 1
ATOM 757 N N . GLN A 1 96 ? -9.484 -9.872 -18.027 1.00 56.25 96 GLN A N 1
ATOM 758 C CA . GLN A 1 96 ? -8.861 -10.966 -18.775 1.00 56.25 96 GLN A CA 1
ATOM 759 C C . GLN A 1 96 ? -8.907 -12.245 -17.942 1.00 56.25 96 GLN A C 1
ATOM 761 O O . GLN A 1 96 ? -8.161 -12.402 -16.979 1.00 56.25 96 GLN A O 1
ATOM 766 N N . SER A 1 97 ? -9.768 -13.199 -18.322 1.00 52.16 97 SER A N 1
ATOM 767 C CA . SER A 1 97 ? -9.447 -14.592 -18.005 1.00 52.16 97 SER A CA 1
ATOM 768 C C . SER A 1 97 ? -8.097 -14.854 -18.662 1.00 52.16 97 SER A C 1
ATOM 770 O O . SER A 1 97 ? -7.994 -14.665 -19.877 1.00 52.16 97 SER A O 1
ATOM 772 N N . LEU A 1 98 ? -7.081 -15.242 -17.895 1.00 55.22 98 LEU A N 1
ATOM 773 C CA . LEU A 1 98 ? -5.794 -15.677 -18.433 1.00 55.22 98 LEU A CA 1
ATOM 774 C C . LEU A 1 98 ? -6.067 -16.889 -19.336 1.00 55.22 98 LEU A C 1
ATOM 776 O O . LEU A 1 98 ? -6.198 -18.004 -18.839 1.00 55.22 98 LEU A O 1
ATOM 780 N N . SER A 1 99 ? -6.314 -16.644 -20.628 1.00 54.44 99 SER A N 1
ATOM 781 C CA . SER A 1 99 ? -6.588 -17.643 -21.674 1.00 54.44 99 SER A CA 1
ATOM 782 C C . SER A 1 99 ? -7.377 -18.875 -21.179 1.00 54.44 99 SER A C 1
ATOM 784 O O . SER A 1 99 ? -6.887 -20.008 -21.203 1.00 54.44 99 SER A O 1
ATOM 786 N N . GLY A 1 100 ? -8.600 -18.631 -20.681 1.00 60.22 100 GLY A N 1
ATOM 787 C CA . GLY A 1 100 ? -9.542 -19.664 -20.223 1.00 60.22 100 GLY A CA 1
ATOM 788 C C . GLY A 1 100 ? -9.386 -20.144 -18.770 1.00 60.22 100 GLY A C 1
ATOM 789 O O . GLY A 1 100 ? -10.036 -21.116 -18.396 1.00 60.22 100 GLY A O 1
ATOM 790 N N . GLY A 1 101 ? -8.537 -19.503 -17.960 1.00 63.81 101 GLY A N 1
ATOM 791 C CA . GLY A 1 101 ? -8.286 -19.853 -16.554 1.00 63.81 101 GLY A CA 1
ATOM 792 C C . GLY A 1 101 ? -8.969 -18.958 -15.510 1.00 63.81 101 GLY A C 1
ATOM 793 O O . GLY A 1 101 ? -9.631 -17.970 -15.839 1.00 63.81 101 GLY A O 1
ATOM 794 N N . ASP A 1 102 ? -8.776 -19.314 -14.232 1.00 72.81 102 ASP A N 1
ATOM 795 C CA . ASP A 1 102 ? -9.201 -18.507 -13.082 1.00 72.81 102 ASP A CA 1
ATOM 796 C C . ASP A 1 102 ? -8.529 -17.118 -13.132 1.00 72.81 102 ASP A C 1
ATOM 798 O O . ASP A 1 102 ? -7.325 -17.001 -13.353 1.00 72.81 102 ASP A O 1
ATOM 802 N N . ARG A 1 103 ? -9.313 -16.052 -12.943 1.00 77.50 103 ARG A N 1
ATOM 803 C CA . ARG A 1 103 ? -8.834 -14.655 -12.938 1.00 77.50 103 ARG A CA 1
ATOM 804 C C . ARG A 1 103 ? -8.080 -14.286 -11.660 1.00 77.50 103 ARG A C 1
ATOM 806 O O . ARG A 1 103 ? -7.479 -13.213 -11.576 1.00 77.50 103 ARG A O 1
ATOM 813 N N . TYR A 1 104 ? -8.210 -15.114 -10.626 1.00 81.88 104 TYR A N 1
ATOM 814 C CA . TYR A 1 104 ? -7.562 -14.881 -9.349 1.00 81.88 104 TYR A CA 1
ATOM 815 C C . TYR A 1 104 ? -6.089 -15.241 -9.456 1.00 81.88 104 TYR A C 1
ATOM 817 O O . TYR A 1 104 ? -5.732 -16.384 -9.722 1.00 81.88 104 TYR A O 1
ATOM 825 N N . MET A 1 105 ? -5.250 -14.250 -9.187 1.00 75.56 105 MET A N 1
ATOM 826 C CA . MET A 1 105 ? -3.832 -14.455 -8.972 1.00 75.56 105 MET A CA 1
ATOM 827 C C . MET A 1 105 ? -3.683 -15.236 -7.666 1.00 75.56 105 MET A C 1
ATOM 829 O O . MET A 1 105 ? -3.299 -16.398 -7.660 1.00 75.56 105 MET A O 1
ATOM 833 N N . GLY A 1 106 ? -4.069 -14.638 -6.541 1.00 80.00 106 GLY A N 1
ATOM 834 C CA . G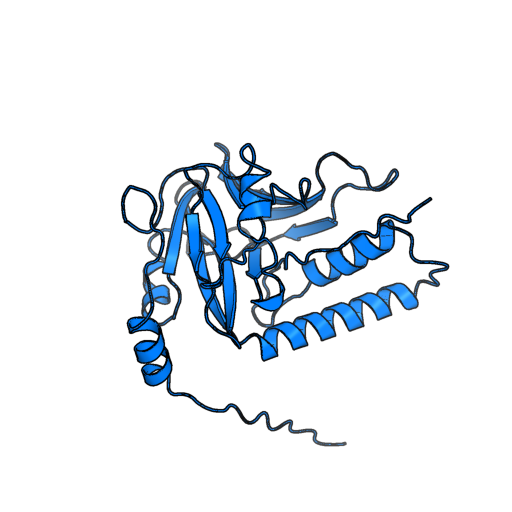LY A 1 106 ? -3.920 -15.238 -5.218 1.00 80.00 106 GLY A CA 1
ATOM 835 C C . GLY A 1 106 ? -5.201 -15.130 -4.412 1.00 80.00 106 GLY A C 1
ATOM 836 O O . GLY A 1 106 ? -5.953 -14.174 -4.577 1.00 80.00 106 GLY A O 1
ATOM 837 N N . LYS A 1 107 ? -5.428 -16.102 -3.528 1.00 86.00 107 LYS A N 1
ATOM 838 C CA . LYS A 1 107 ? -6.461 -16.070 -2.488 1.00 86.00 107 LYS A CA 1
ATOM 839 C C . LYS A 1 107 ? -5.776 -16.337 -1.154 1.00 86.00 107 LYS A C 1
ATOM 841 O O . LYS A 1 107 ? -4.910 -17.208 -1.089 1.00 86.00 107 LYS A O 1
ATOM 846 N N . TRP A 1 108 ? -6.143 -15.589 -0.128 1.00 89.00 108 TRP A N 1
ATOM 847 C CA . TRP A 1 108 ? -5.659 -15.785 1.236 1.00 89.00 108 TRP A CA 1
ATOM 848 C C . TRP A 1 108 ? -6.755 -15.403 2.220 1.00 89.00 108 TRP A C 1
ATOM 850 O O . TRP A 1 108 ? -7.774 -14.824 1.840 1.00 89.00 108 TRP A O 1
ATOM 860 N N . GLU A 1 109 ? -6.539 -15.737 3.481 1.00 87.19 109 GLU A N 1
ATOM 861 C CA . GLU A 1 109 ? -7.405 -15.326 4.573 1.00 87.19 109 GLU A CA 1
ATOM 862 C C . GLU A 1 109 ? -6.555 -14.597 5.612 1.00 87.19 109 GLU A C 1
ATOM 864 O O . GLU A 1 109 ? -5.379 -14.916 5.792 1.00 87.19 109 GLU A O 1
ATOM 869 N N . TYR A 1 110 ? -7.130 -13.596 6.267 1.00 82.44 110 TYR A N 1
ATOM 870 C CA . TYR A 1 110 ? -6.566 -13.005 7.479 1.00 82.44 110 TYR A CA 1
ATOM 871 C C . TYR A 1 110 ? -7.473 -13.366 8.659 1.00 82.44 110 TYR A C 1
ATOM 873 O O . TYR A 1 110 ? -8.678 -13.567 8.459 1.00 82.44 110 TYR A O 1
ATOM 881 N N . PRO A 1 111 ? -6.924 -13.489 9.883 1.00 77.69 111 PRO A N 1
ATOM 882 C CA . PRO A 1 111 ? -7.736 -13.805 11.049 1.00 77.69 111 PRO A CA 1
ATOM 883 C C . PRO A 1 111 ? -8.861 -12.779 11.177 1.00 77.69 111 PRO A C 1
ATOM 885 O O . PRO A 1 111 ? -8.627 -11.578 11.037 1.00 77.69 111 PRO A O 1
ATOM 888 N N . LEU A 1 112 ? -10.087 -13.254 11.421 1.00 72.44 112 LEU A N 1
ATOM 889 C CA . LEU A 1 112 ? -11.191 -12.354 11.736 1.00 72.44 112 LEU A CA 1
ATOM 890 C C . LEU A 1 112 ? -10.763 -11.463 12.898 1.00 72.44 112 LEU A C 1
ATOM 892 O O . LEU A 1 112 ? -10.134 -11.929 13.847 1.00 72.44 112 LEU A O 1
ATOM 896 N N . VAL A 1 113 ? -11.072 -10.179 12.772 1.00 61.94 113 VAL A N 1
ATOM 897 C CA . VAL A 1 113 ? -10.651 -9.170 13.737 1.00 61.94 113 VAL A CA 1
ATOM 898 C C . VAL A 1 113 ? -11.233 -9.509 15.091 1.00 61.94 113 VAL A C 1
ATOM 900 O O . VAL A 1 113 ? -12.439 -9.421 15.301 1.00 61.94 113 VAL A O 1
ATOM 903 N N . ASP A 1 114 ? -10.350 -9.918 15.993 1.00 66.06 114 ASP A N 1
ATOM 904 C CA . ASP A 1 114 ? -10.571 -9.757 17.416 1.00 66.06 114 ASP A CA 1
ATOM 905 C C . ASP A 1 114 ? -10.752 -8.252 17.636 1.00 66.06 114 ASP A C 1
ATOM 907 O O . ASP A 1 114 ? -9.874 -7.473 17.271 1.00 66.06 114 ASP A O 1
ATOM 911 N N . GLU A 1 115 ? -11.901 -7.829 18.165 1.00 58.03 115 GLU A N 1
ATOM 912 C CA . GLU A 1 115 ? -12.237 -6.410 18.368 1.00 58.03 115 GLU A CA 1
ATOM 913 C C . GLU A 1 115 ? -11.175 -5.667 19.204 1.00 58.03 115 GLU A C 1
ATOM 915 O O . GLU A 1 115 ? -11.126 -4.439 19.204 1.00 58.03 115 GLU A O 1
ATOM 920 N N . THR A 1 116 ? -10.286 -6.406 19.876 1.00 62.44 116 THR A N 1
ATOM 921 C CA . THR A 1 116 ? -9.167 -5.880 20.663 1.00 62.44 116 THR A CA 1
ATOM 922 C C . THR A 1 116 ? -7.849 -5.717 19.892 1.00 62.44 116 THR A C 1
ATOM 924 O O . THR A 1 116 ? -6.893 -5.172 20.447 1.00 62.44 116 THR A O 1
ATOM 927 N N . LYS A 1 117 ? -7.753 -6.169 18.632 1.00 75.38 117 LYS A N 1
ATOM 928 C CA . LYS A 1 117 ? -6.505 -6.185 17.844 1.00 75.38 117 LYS A CA 1
ATOM 929 C C . LYS A 1 117 ? -6.716 -5.681 16.418 1.00 75.38 117 LYS A C 1
ATOM 931 O O . LYS A 1 117 ? -7.699 -5.993 15.761 1.00 75.38 117 LYS A O 1
ATOM 936 N N . GLY A 1 118 ? -5.753 -4.916 15.910 1.00 84.50 118 GLY A N 1
ATOM 937 C CA . GLY A 1 118 ? -5.700 -4.578 14.488 1.00 84.50 118 GLY A CA 1
ATOM 938 C C . GLY A 1 118 ? -5.274 -5.778 13.640 1.00 84.50 118 GLY A C 1
ATOM 939 O O . GLY A 1 118 ? -4.574 -6.669 14.120 1.00 84.50 118 GLY A O 1
ATOM 940 N N . VAL A 1 119 ? -5.657 -5.785 12.365 1.00 88.19 119 VAL A N 1
ATOM 941 C CA . VAL A 1 119 ? -5.173 -6.757 11.374 1.00 88.19 119 VAL A CA 1
ATOM 942 C C . VAL A 1 119 ? -4.458 -6.056 10.232 1.00 88.19 119 VAL A C 1
ATOM 944 O O . VAL A 1 119 ? -4.901 -5.005 9.772 1.00 88.19 119 VAL A O 1
ATOM 947 N N . LEU A 1 120 ? -3.375 -6.665 9.748 1.00 89.88 120 LEU A N 1
ATOM 948 C CA . LEU A 1 120 ? -2.655 -6.259 8.542 1.00 89.88 120 LEU A CA 1
ATOM 949 C C . LEU A 1 120 ? -2.983 -7.241 7.402 1.00 89.88 120 LEU A C 1
ATOM 951 O O . LEU A 1 120 ? -2.243 -8.196 7.176 1.00 89.88 120 LEU A O 1
ATOM 955 N N . PRO A 1 121 ? -4.106 -7.060 6.689 1.00 88.69 121 PRO A N 1
ATOM 956 C CA . PRO A 1 121 ? -4.501 -7.948 5.601 1.00 88.69 121 PRO A CA 1
ATOM 957 C C . PRO A 1 121 ? -3.604 -7.858 4.366 1.00 88.69 121 PRO A C 1
ATOM 959 O O . PRO A 1 121 ? -3.637 -8.788 3.557 1.00 88.69 121 PRO A O 1
ATOM 962 N N . PHE A 1 122 ? -2.896 -6.738 4.161 1.00 89.31 122 PHE A N 1
ATOM 963 C CA . PHE A 1 122 ? -2.131 -6.490 2.941 1.00 89.31 122 PHE A CA 1
ATOM 964 C C . PHE A 1 122 ? -1.147 -5.318 3.074 1.00 89.31 122 PHE A C 1
ATOM 966 O O . PHE A 1 122 ? -1.414 -4.350 3.793 1.00 89.31 122 PHE A O 1
ATOM 973 N N . LYS A 1 123 ? -0.052 -5.352 2.306 1.00 90.69 123 LYS A N 1
ATOM 974 C CA . LYS A 1 123 ? 0.841 -4.201 2.097 1.00 90.69 123 LYS A CA 1
ATOM 975 C C . LYS A 1 123 ? 1.277 -4.043 0.638 1.00 90.69 123 LYS A C 1
ATOM 977 O O . LYS A 1 123 ? 1.414 -5.015 -0.099 1.00 90.69 123 LYS A O 1
ATOM 982 N N . LEU A 1 124 ? 1.514 -2.803 0.221 1.00 91.38 124 LEU A N 1
ATOM 983 C CA . LEU A 1 124 ? 2.149 -2.476 -1.056 1.00 91.38 124 LEU A CA 1
ATOM 984 C C . LEU A 1 124 ? 3.575 -2.016 -0.811 1.00 91.38 124 LEU A C 1
ATOM 986 O O . LEU A 1 124 ? 3.823 -1.226 0.095 1.00 91.38 124 LEU A O 1
ATOM 990 N N . ILE A 1 125 ? 4.495 -2.481 -1.642 1.00 89.31 125 ILE A N 1
ATOM 991 C CA . ILE A 1 125 ? 5.915 -2.208 -1.493 1.00 89.31 125 ILE A CA 1
ATOM 992 C C . ILE A 1 125 ? 6.441 -1.563 -2.771 1.00 89.31 125 ILE A C 1
ATOM 994 O O . ILE A 1 125 ? 6.252 -2.092 -3.861 1.00 89.31 125 ILE A O 1
ATOM 998 N N . PHE A 1 126 ? 7.133 -0.439 -2.623 1.00 90.88 126 PHE A N 1
ATOM 999 C CA . PHE A 1 126 ? 7.648 0.386 -3.706 1.00 90.88 126 PHE A CA 1
ATOM 1000 C C . PHE A 1 126 ? 9.145 0.639 -3.510 1.00 90.88 126 PHE A C 1
ATOM 1002 O O . PHE A 1 126 ? 9.521 1.643 -2.896 1.00 90.88 126 PHE A O 1
ATOM 1009 N N . PRO A 1 127 ? 10.021 -0.233 -4.033 1.00 89.75 127 PRO A N 1
ATOM 1010 C CA . PRO A 1 127 ? 11.426 0.109 -4.155 1.00 89.75 127 PRO A CA 1
ATOM 1011 C C . PRO A 1 127 ? 11.593 1.323 -5.068 1.00 89.75 127 PRO A C 1
ATOM 1013 O O . PRO A 1 127 ? 10.867 1.470 -6.053 1.00 89.75 127 PRO A O 1
ATOM 1016 N N . ASN A 1 128 ? 12.596 2.146 -4.819 1.00 89.44 128 ASN A N 1
ATOM 1017 C CA . ASN A 1 128 ? 13.008 3.261 -5.653 1.00 89.44 128 ASN A CA 1
ATOM 1018 C C . ASN A 1 128 ? 13.292 2.838 -7.097 1.00 89.44 128 ASN A C 1
ATOM 1020 O O . ASN A 1 128 ? 13.036 3.604 -8.025 1.00 89.44 128 ASN A O 1
ATOM 1024 N N . THR A 1 129 ? 13.781 1.613 -7.297 1.00 84.69 129 THR A N 1
ATOM 1025 C CA . THR A 1 129 ? 14.009 1.017 -8.622 1.00 84.69 129 THR A CA 1
ATOM 1026 C C . THR A 1 129 ? 12.713 0.665 -9.361 1.00 84.69 129 THR A C 1
ATOM 1028 O O . THR A 1 129 ? 12.730 0.527 -10.580 1.00 84.69 129 THR A O 1
ATOM 1031 N N . SER A 1 130 ? 11.580 0.570 -8.656 1.00 84.62 130 SER A N 1
ATOM 1032 C CA . SER A 1 130 ? 10.245 0.350 -9.235 1.00 84.62 130 SER A CA 1
ATOM 1033 C C . SER A 1 130 ? 9.514 1.649 -9.605 1.00 84.62 130 SER A C 1
ATOM 1035 O O . SER A 1 130 ? 8.373 1.611 -10.062 1.00 84.62 130 SER A O 1
ATOM 1037 N N . LEU A 1 131 ? 10.144 2.812 -9.412 1.00 90.75 131 LEU A N 1
ATOM 1038 C CA . LEU A 1 131 ? 9.576 4.119 -9.747 1.00 90.75 131 LEU A CA 1
ATOM 1039 C C . LEU A 1 131 ? 10.094 4.533 -11.127 1.00 90.75 131 LEU A C 1
ATOM 1041 O O . LEU A 1 131 ? 11.244 4.940 -11.266 1.00 90.75 131 LEU A O 1
ATOM 1045 N N . TYR A 1 132 ? 9.257 4.401 -12.155 1.00 90.06 132 TYR A N 1
ATOM 1046 C CA . TYR A 1 132 ? 9.678 4.500 -13.562 1.00 90.06 132 TYR A CA 1
ATOM 1047 C C . TYR A 1 132 ? 8.827 5.452 -14.411 1.00 90.06 132 TYR A C 1
ATOM 1049 O O . TYR A 1 132 ? 9.224 5.804 -15.521 1.00 90.06 132 TYR A O 1
ATOM 1057 N N . LEU A 1 133 ? 7.652 5.878 -13.938 1.00 89.44 133 LEU A N 1
ATOM 1058 C CA . LEU A 1 133 ? 6.786 6.777 -14.698 1.00 89.44 133 LEU A CA 1
ATOM 1059 C C . LEU A 1 133 ? 7.275 8.218 -14.570 1.00 89.44 133 LEU A C 1
ATOM 1061 O O . LEU A 1 133 ? 7.185 8.817 -13.496 1.00 89.44 133 LEU A O 1
ATOM 1065 N N . ASN A 1 134 ? 7.750 8.785 -15.678 1.00 90.50 134 ASN A N 1
ATOM 1066 C CA . ASN A 1 134 ? 8.069 10.207 -15.780 1.00 90.50 134 ASN A CA 1
ATOM 1067 C C . ASN A 1 134 ? 6.793 11.074 -15.882 1.00 90.50 134 ASN A C 1
ATOM 1069 O O . ASN A 1 134 ? 5.684 10.565 -16.064 1.00 90.50 134 ASN A O 1
ATOM 1073 N N . GLN A 1 135 ? 6.942 12.396 -15.743 1.00 87.06 135 GLN A N 1
ATOM 1074 C CA . GLN A 1 135 ? 5.823 13.348 -15.801 1.00 87.06 135 GLN A CA 1
ATOM 1075 C C . GLN A 1 135 ? 5.058 13.272 -17.133 1.00 87.06 135 GLN A C 1
ATOM 1077 O O . GLN A 1 135 ? 3.837 13.168 -17.121 1.00 87.06 135 GLN A O 1
ATOM 1082 N N . GLU A 1 136 ? 5.764 13.217 -18.265 1.00 87.62 136 GLU A N 1
ATOM 1083 C CA . GLU A 1 136 ? 5.160 13.115 -19.601 1.00 87.62 136 GLU A CA 1
ATOM 1084 C C . GLU A 1 136 ? 4.240 11.887 -19.736 1.00 87.62 136 GLU A C 1
ATOM 1086 O O . GLU A 1 136 ? 3.107 11.989 -20.210 1.00 87.62 136 GLU A O 1
ATOM 1091 N N . SER A 1 137 ? 4.681 10.726 -19.238 1.00 85.25 137 SER A N 1
ATOM 1092 C CA . SER A 1 137 ? 3.873 9.502 -19.225 1.00 85.25 137 SER A CA 1
ATOM 1093 C C . SER A 1 137 ? 2.591 9.674 -18.411 1.00 85.25 137 SER A C 1
ATOM 1095 O O . SER A 1 137 ? 1.548 9.150 -18.803 1.00 85.25 137 SER A O 1
ATOM 1097 N N . ARG A 1 138 ? 2.644 10.406 -17.292 1.00 85.44 138 ARG A N 1
ATOM 1098 C CA . ARG A 1 138 ? 1.468 10.688 -16.455 1.00 85.44 138 ARG A CA 1
ATOM 1099 C C . ARG A 1 138 ? 0.505 11.646 -17.148 1.00 85.44 138 ARG A C 1
ATOM 1101 O O . ARG A 1 138 ? -0.691 11.362 -17.213 1.00 85.44 138 ARG A O 1
ATOM 1108 N N . ASP A 1 139 ? 1.034 12.718 -17.727 1.00 83.31 139 ASP A N 1
ATOM 1109 C CA . ASP A 1 139 ? 0.255 13.749 -18.421 1.00 83.31 139 ASP A CA 1
ATOM 1110 C C . ASP A 1 139 ? -0.445 13.197 -19.669 1.00 83.31 139 ASP A C 1
ATOM 1112 O O . ASP A 1 139 ? -1.542 13.636 -20.015 1.00 83.31 139 ASP A O 1
ATOM 1116 N N . SER A 1 140 ? 0.131 12.166 -20.296 1.00 83.19 140 SER A N 1
ATOM 1117 C CA . SER A 1 140 ? -0.498 11.439 -21.406 1.00 83.19 140 SER A CA 1
ATOM 1118 C C . SER A 1 140 ? -1.730 10.607 -20.999 1.00 83.19 140 SER A C 1
ATOM 1120 O O . SER A 1 140 ? -2.490 10.158 -21.859 1.00 83.19 140 SER A O 1
ATOM 1122 N N . LEU A 1 141 ? -1.976 10.421 -19.693 1.00 79.94 141 LEU A N 1
ATOM 1123 C CA . LEU A 1 141 ? -3.055 9.597 -19.131 1.00 79.94 141 LEU A CA 1
ATOM 1124 C C . LEU A 1 141 ? -4.005 10.399 -18.206 1.00 79.94 141 LEU A C 1
ATOM 1126 O O . LEU A 1 141 ? -4.299 9.965 -17.084 1.00 79.94 141 LEU A O 1
ATOM 1130 N N . PRO A 1 142 ? -4.587 11.529 -18.656 1.00 73.19 142 PRO A N 1
ATOM 1131 C CA . PRO A 1 142 ? -5.307 12.470 -17.786 1.00 73.19 142 PRO A CA 1
ATOM 1132 C C . PRO A 1 142 ? -6.610 11.905 -17.197 1.00 73.19 142 PRO A C 1
ATOM 1134 O O . PRO A 1 142 ? -7.119 12.396 -16.196 1.00 73.19 142 PRO A O 1
ATOM 1137 N N . LYS A 1 143 ? -7.175 10.846 -17.795 1.00 76.19 143 LYS A N 1
ATOM 1138 C CA . LYS A 1 143 ? -8.364 10.153 -17.257 1.00 76.19 143 LYS A CA 1
ATOM 1139 C C . LYS A 1 143 ? -8.047 9.273 -16.043 1.00 76.19 143 LYS A C 1
ATOM 1141 O O . LYS A 1 143 ? -8.961 8.849 -15.334 1.00 76.19 143 LYS A O 1
ATOM 1146 N N . ILE A 1 144 ? -6.774 8.935 -15.856 1.00 72.88 144 ILE A N 1
ATOM 1147 C CA . ILE A 1 144 ? -6.295 8.010 -14.827 1.00 72.88 144 ILE A CA 1
ATOM 1148 C C . ILE A 1 144 ? -5.729 8.802 -13.649 1.00 72.88 144 ILE A C 1
ATOM 1150 O O . ILE A 1 144 ? -6.068 8.515 -12.499 1.00 72.88 144 ILE A O 1
ATOM 1154 N N . TRP A 1 145 ? -4.941 9.829 -13.959 1.00 77.88 145 TRP A N 1
ATOM 1155 C CA . TRP A 1 145 ? -4.322 10.734 -13.000 1.00 77.88 145 TRP A CA 1
ATOM 1156 C C . TRP A 1 145 ? -5.294 11.862 -12.636 1.00 77.88 145 TRP A C 1
ATOM 1158 O O . TRP A 1 145 ? -5.417 12.867 -13.328 1.00 77.88 145 TRP A O 1
ATOM 1168 N N . ASP A 1 146 ? -6.046 11.641 -11.557 1.00 75.44 146 ASP A N 1
ATOM 1169 C CA . ASP A 1 146 ? -7.036 12.579 -11.015 1.00 75.44 146 ASP A CA 1
ATOM 1170 C C . ASP A 1 146 ? -6.340 13.794 -10.373 1.00 75.44 146 ASP A C 1
ATOM 1172 O O . ASP A 1 146 ? -5.279 13.665 -9.767 1.00 75.44 146 ASP A O 1
ATOM 1176 N N . LYS A 1 147 ? -6.968 14.971 -10.410 1.00 76.19 147 LYS A N 1
ATOM 1177 C CA . LYS A 1 147 ? -6.496 16.158 -9.673 1.00 76.19 147 LYS A CA 1
ATOM 1178 C C . LYS A 1 147 ? -6.426 15.947 -8.153 1.00 76.19 147 LYS A C 1
ATOM 1180 O O . LYS A 1 147 ? -5.726 16.678 -7.467 1.00 76.19 147 LYS A O 1
ATOM 1185 N N . ASN A 1 148 ? -7.164 14.967 -7.630 1.00 80.81 148 ASN A N 1
ATOM 1186 C CA . ASN A 1 148 ? -7.158 14.582 -6.217 1.00 80.81 148 ASN A CA 1
ATOM 1187 C C . ASN A 1 148 ? -6.138 13.473 -5.897 1.00 80.81 148 ASN A C 1
ATOM 1189 O O . ASN A 1 148 ? -6.196 12.881 -4.819 1.00 80.81 148 ASN A O 1
ATOM 1193 N N . GLN A 1 149 ? -5.256 13.138 -6.842 1.00 88.69 149 GLN A N 1
ATOM 1194 C CA . GLN A 1 149 ? -4.155 12.207 -6.630 1.00 88.69 149 GLN A CA 1
ATOM 1195 C C . GLN A 1 149 ? -3.188 12.766 -5.583 1.00 88.69 149 GLN A C 1
ATOM 1197 O O . GLN A 1 149 ? -2.719 13.896 -5.696 1.00 88.69 149 GLN A O 1
ATOM 1202 N N . VAL A 1 150 ? -2.859 11.949 -4.589 1.00 90.81 150 VAL A N 1
ATOM 1203 C CA . VAL A 1 150 ? -1.865 12.279 -3.567 1.00 90.81 150 VAL A CA 1
ATOM 1204 C C . VAL A 1 150 ? -0.527 11.678 -3.966 1.00 90.81 150 VAL A C 1
ATOM 1206 O O . VAL A 1 150 ? -0.454 10.533 -4.415 1.00 90.81 150 VAL A O 1
ATOM 1209 N N . TYR A 1 151 ? 0.540 12.445 -3.802 1.00 91.00 151 TYR A N 1
ATOM 1210 C CA . TYR A 1 151 ? 1.889 11.986 -4.087 1.00 91.00 151 TYR A CA 1
ATOM 1211 C C . TYR A 1 151 ? 2.599 11.682 -2.773 1.00 91.00 151 TYR A C 1
ATOM 1213 O O . TYR A 1 151 ? 2.791 12.565 -1.941 1.00 91.00 151 TYR A O 1
ATOM 1221 N N . VAL A 1 152 ? 2.930 10.410 -2.582 1.00 92.62 152 VAL A N 1
ATOM 1222 C CA . VAL A 1 152 ? 3.706 9.917 -1.447 1.00 92.62 152 VAL A CA 1
ATOM 1223 C C . VAL A 1 152 ? 5.171 9.997 -1.835 1.00 92.62 152 VAL A C 1
ATOM 1225 O O . VAL A 1 152 ? 5.592 9.360 -2.798 1.00 92.62 152 VAL A O 1
ATOM 1228 N N . GLU A 1 153 ? 5.951 10.777 -1.105 1.00 91.31 153 GLU A N 1
ATOM 1229 C CA . GLU A 1 153 ? 7.376 10.8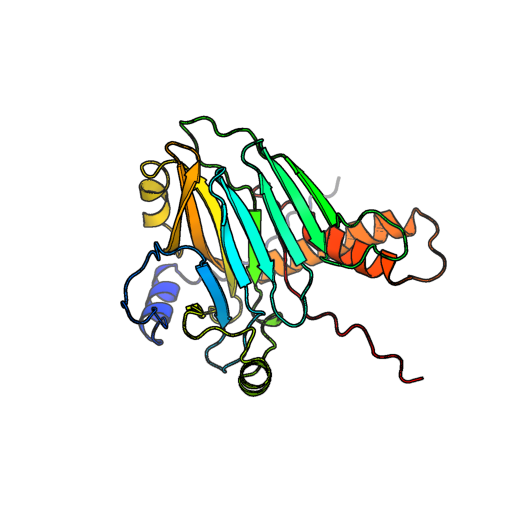95 -1.382 1.00 91.31 153 GLU A CA 1
ATOM 1230 C C . GLU A 1 153 ? 8.100 9.583 -1.054 1.00 91.31 153 GLU A C 1
ATOM 1232 O O . GLU A 1 153 ? 7.872 8.957 -0.016 1.00 91.31 153 GLU A O 1
ATOM 1237 N N . ALA A 1 154 ? 8.927 9.129 -1.990 1.00 91.81 154 ALA A N 1
ATOM 1238 C CA . ALA A 1 154 ? 9.851 8.032 -1.783 1.00 91.81 154 ALA A CA 1
ATOM 1239 C C . ALA A 1 154 ? 11.113 8.553 -1.087 1.00 91.81 154 ALA A C 1
ATOM 1241 O O . ALA A 1 154 ? 11.601 9.620 -1.465 1.00 91.81 154 ALA A O 1
ATOM 1242 N N . PRO A 1 155 ? 11.664 7.804 -0.119 1.00 89.94 155 PRO A N 1
ATOM 1243 C CA . PRO A 1 155 ? 12.903 8.183 0.539 1.00 89.94 155 PRO A CA 1
ATOM 1244 C C . PRO A 1 155 ? 14.067 8.054 -0.451 1.00 89.94 155 PRO A C 1
ATOM 1246 O O . PRO A 1 155 ? 13.940 7.437 -1.513 1.00 89.94 155 PRO A O 1
ATOM 1249 N N . GLU A 1 156 ? 15.231 8.596 -0.111 1.00 88.50 156 GLU A N 1
ATOM 1250 C CA . GLU A 1 156 ? 16.432 8.338 -0.901 1.00 88.50 156 GLU A CA 1
ATOM 1251 C C . GLU A 1 156 ? 16.865 6.865 -0.817 1.00 88.50 156 GLU A C 1
ATOM 1253 O O . GLU A 1 156 ? 16.561 6.133 0.129 1.00 88.50 156 GLU A O 1
ATOM 1258 N N . SER A 1 157 ? 17.609 6.415 -1.830 1.00 84.75 157 SER A N 1
ATOM 1259 C CA . SER A 1 157 ? 18.274 5.112 -1.784 1.00 84.75 157 SER A CA 1
ATOM 1260 C C . SER A 1 157 ? 19.234 5.078 -0.586 1.00 84.75 157 SER A C 1
ATOM 1262 O O . SER A 1 157 ? 19.955 6.051 -0.378 1.00 84.75 157 SER A O 1
ATOM 1264 N N . PRO A 1 158 ? 19.321 3.971 0.169 1.00 88.69 158 PRO A N 1
ATOM 1265 C CA . PRO A 1 158 ? 18.843 2.628 -0.162 1.00 88.69 158 PRO A CA 1
ATOM 1266 C C . PRO A 1 158 ? 17.509 2.264 0.504 1.00 88.69 158 PRO A C 1
ATOM 1268 O O . PRO A 1 158 ? 17.326 1.105 0.864 1.00 88.69 158 PRO A O 1
ATOM 1271 N N . PHE A 1 159 ? 16.603 3.215 0.732 1.00 87.88 159 PHE A N 1
ATOM 1272 C CA . PHE A 1 159 ? 15.288 2.956 1.326 1.00 87.88 159 PHE A CA 1
ATOM 1273 C C . PHE A 1 159 ? 14.189 2.922 0.265 1.00 87.88 159 PHE A C 1
ATOM 1275 O O . PHE A 1 159 ? 14.318 3.538 -0.787 1.00 87.88 159 PHE A O 1
ATOM 1282 N N . GLY A 1 160 ? 13.111 2.198 0.554 1.00 90.44 160 GLY A N 1
ATOM 1283 C CA . GLY A 1 160 ? 11.912 2.097 -0.271 1.00 90.44 160 GLY A CA 1
ATOM 1284 C C . GLY A 1 160 ? 10.664 2.415 0.545 1.00 90.44 160 GLY A C 1
ATOM 1285 O O . GLY A 1 160 ? 10.706 2.475 1.777 1.00 90.44 160 GLY A O 1
ATOM 1286 N N . THR A 1 161 ? 9.538 2.619 -0.132 1.00 91.62 161 THR A N 1
ATOM 1287 C CA . THR A 1 161 ? 8.269 2.981 0.516 1.00 91.62 161 THR A CA 1
ATOM 1288 C C . THR A 1 161 ? 7.378 1.760 0.683 1.00 91.62 161 THR A C 1
ATOM 1290 O O . THR A 1 161 ? 7.158 1.011 -0.266 1.00 91.62 161 THR A O 1
ATOM 1293 N N . VAL A 1 162 ? 6.798 1.586 1.868 1.00 91.19 162 VAL A N 1
ATOM 1294 C CA . VAL A 1 162 ? 5.785 0.560 2.143 1.00 91.19 162 VAL A CA 1
ATOM 1295 C C . VAL A 1 162 ? 4.490 1.237 2.560 1.00 91.19 162 VAL A C 1
ATOM 1297 O O . VAL A 1 162 ? 4.490 2.110 3.424 1.00 91.19 162 VAL A O 1
ATOM 1300 N N . LEU A 1 163 ? 3.380 0.823 1.953 1.00 94.31 163 LEU A N 1
ATOM 1301 C CA . LEU A 1 163 ? 2.039 1.196 2.378 1.00 94.31 163 LEU A CA 1
ATOM 1302 C C . LEU A 1 163 ? 1.364 -0.001 3.036 1.00 94.31 163 LEU A C 1
ATOM 1304 O O . LEU A 1 163 ? 1.062 -0.995 2.375 1.00 94.31 163 LEU A O 1
ATOM 1308 N N . TYR A 1 164 ? 1.101 0.120 4.330 1.00 92.62 164 TYR A N 1
ATOM 1309 C CA . TYR A 1 164 ? 0.364 -0.855 5.119 1.00 92.62 164 TYR A CA 1
ATOM 1310 C C . TYR A 1 164 ? -1.124 -0.532 5.086 1.00 92.62 164 TYR A C 1
ATOM 1312 O O . TYR A 1 164 ? -1.523 0.612 5.312 1.00 92.62 164 TYR A O 1
ATOM 1320 N N . PHE A 1 165 ? -1.943 -1.551 4.844 1.00 94.00 165 PHE A N 1
ATOM 1321 C CA . PHE A 1 165 ? -3.398 -1.461 4.885 1.00 94.00 165 PHE A CA 1
ATOM 1322 C C . PHE A 1 165 ? -3.869 -2.179 6.137 1.00 94.00 165 PHE A C 1
ATOM 1324 O O . PHE A 1 165 ? -4.025 -3.394 6.116 1.00 94.00 165 PHE A O 1
ATOM 1331 N N . ILE A 1 166 ? -4.046 -1.439 7.226 1.00 92.50 166 ILE A N 1
ATOM 1332 C CA . ILE A 1 166 ? -4.383 -1.985 8.543 1.00 92.50 166 ILE A CA 1
ATOM 1333 C C . ILE A 1 166 ? -5.866 -1.753 8.802 1.00 92.50 166 ILE A C 1
ATOM 1335 O O . ILE A 1 166 ? -6.360 -0.646 8.602 1.00 92.50 166 ILE A O 1
ATOM 1339 N N . ILE A 1 167 ? -6.583 -2.770 9.272 1.00 92.31 167 ILE A N 1
ATOM 1340 C CA . ILE A 1 167 ? -7.971 -2.617 9.710 1.00 92.31 167 ILE A CA 1
ATOM 1341 C C . ILE A 1 167 ? -8.013 -2.777 11.221 1.00 92.31 167 ILE A C 1
ATOM 1343 O O . ILE A 1 167 ? -7.666 -3.829 11.750 1.00 92.31 167 ILE A O 1
ATOM 1347 N N . ALA A 1 168 ? -8.376 -1.704 11.914 1.00 90.69 168 ALA A N 1
ATOM 1348 C CA . ALA A 1 168 ? -8.301 -1.631 13.367 1.00 90.69 168 ALA A CA 1
ATOM 1349 C C . ALA A 1 168 ? -9.300 -0.614 13.927 1.00 90.69 168 ALA A C 1
ATOM 1351 O O . ALA A 1 168 ? -9.728 0.309 13.222 1.00 90.69 168 ALA A O 1
ATOM 1352 N N . ASP A 1 169 ? -9.632 -0.760 15.210 1.00 86.56 169 ASP A N 1
ATOM 1353 C CA . ASP A 1 169 ? -10.243 0.316 15.990 1.00 86.56 169 ASP A CA 1
ATOM 1354 C C . ASP A 1 169 ? -9.280 1.513 16.123 1.00 86.56 169 ASP A C 1
ATOM 1356 O O . ASP A 1 169 ? -8.054 1.382 16.041 1.00 86.56 169 ASP A O 1
ATOM 1360 N N . GLU A 1 170 ? -9.835 2.712 16.302 1.00 82.06 170 GLU A N 1
ATOM 1361 C CA . GLU A 1 170 ? -9.046 3.942 16.364 1.00 82.06 170 GLU A CA 1
ATOM 1362 C C . GLU A 1 170 ? -8.135 4.041 17.596 1.00 82.06 170 GLU A C 1
ATOM 1364 O O . GLU A 1 170 ? -7.100 4.712 17.534 1.00 82.06 170 GLU A O 1
ATOM 1369 N N . SER A 1 171 ? -8.474 3.360 18.689 1.00 79.38 171 SER A N 1
ATOM 1370 C CA . SER A 1 171 ? -7.663 3.344 19.910 1.00 79.38 171 SER A CA 1
ATOM 1371 C C . SER A 1 171 ? -6.338 2.590 19.753 1.00 79.38 171 SER A C 1
ATOM 1373 O O . SER A 1 171 ? -5.360 2.957 20.401 1.00 79.38 171 SER A O 1
ATOM 1375 N N . ILE A 1 172 ? -6.278 1.601 18.856 1.00 74.94 172 ILE A N 1
ATOM 1376 C CA . ILE A 1 172 ? -5.138 0.684 18.710 1.00 74.94 172 ILE A CA 1
ATOM 1377 C C . ILE A 1 172 ? -3.962 1.373 18.003 1.00 74.94 172 ILE A C 1
ATOM 1379 O O . ILE A 1 172 ? -2.836 1.370 18.490 1.00 74.94 172 ILE A O 1
ATOM 1383 N N . VAL A 1 173 ? -4.213 2.032 16.869 1.00 70.44 173 VAL A N 1
ATOM 1384 C CA . VAL A 1 173 ? -3.137 2.508 15.975 1.00 70.44 173 VAL A CA 1
ATOM 1385 C C . VAL A 1 173 ? -2.382 3.724 16.533 1.00 70.44 173 VAL A C 1
ATOM 1387 O O . VAL A 1 173 ? -1.236 3.982 16.169 1.00 70.44 173 VAL A O 1
ATOM 1390 N N . ARG A 1 174 ? -2.989 4.489 17.448 1.00 68.19 174 ARG A N 1
ATOM 1391 C CA . ARG A 1 174 ? -2.368 5.704 18.006 1.00 68.19 174 ARG A CA 1
ATOM 1392 C C . ARG A 1 174 ? -1.195 5.427 18.952 1.00 68.19 174 ARG A C 1
ATOM 1394 O O . ARG A 1 174 ? -0.418 6.351 19.195 1.00 68.19 174 ARG A O 1
ATOM 1401 N N . ALA A 1 175 ? -1.087 4.219 19.502 1.00 58.00 175 ALA A N 1
ATOM 1402 C CA . ALA A 1 175 ? -0.007 3.855 20.415 1.00 58.00 175 ALA A CA 1
ATOM 1403 C C . ALA A 1 175 ? 1.311 3.600 19.660 1.00 58.00 175 ALA A C 1
ATOM 1405 O O . ALA A 1 175 ? 2.330 4.184 20.019 1.00 58.00 175 ALA A O 1
ATOM 1406 N N . ASP A 1 176 ? 1.258 2.841 18.562 1.00 59.94 176 ASP A N 1
ATOM 1407 C CA . ASP A 1 176 ? 2.455 2.318 17.882 1.00 59.94 176 ASP A CA 1
ATOM 1408 C C . ASP A 1 176 ? 3.115 3.312 16.911 1.00 59.94 176 ASP A C 1
ATOM 1410 O O . ASP A 1 176 ? 4.311 3.237 16.638 1.00 59.94 176 ASP A O 1
ATOM 1414 N N . LEU A 1 177 ? 2.367 4.292 16.392 1.00 60.31 177 LEU A N 1
ATOM 1415 C CA . LEU A 1 177 ? 2.911 5.250 15.418 1.00 60.31 177 LEU A CA 1
ATOM 1416 C C . LEU A 1 177 ? 3.941 6.224 16.008 1.00 60.31 177 LEU A C 1
ATOM 1418 O O . LEU A 1 177 ? 4.696 6.825 15.249 1.00 60.31 177 LEU A O 1
ATOM 1422 N N . LYS A 1 178 ? 3.992 6.398 17.334 1.00 56.66 178 LYS A N 1
ATOM 1423 C CA . LYS A 1 178 ? 4.863 7.396 17.980 1.00 56.66 178 LYS A CA 1
ATOM 1424 C C . LYS A 1 178 ? 6.356 7.077 17.890 1.00 56.66 178 LYS A C 1
ATOM 1426 O O . LYS A 1 178 ? 7.162 7.988 18.042 1.00 56.66 178 LYS A O 1
ATOM 1431 N N . GLU A 1 179 ? 6.714 5.821 17.642 1.00 51.03 179 GLU A N 1
ATOM 1432 C CA . GLU A 1 179 ? 8.105 5.348 17.690 1.00 51.03 179 GLU A CA 1
ATOM 1433 C C . GLU A 1 179 ? 8.669 4.979 16.309 1.00 51.03 179 GLU A C 1
ATOM 1435 O O . GLU A 1 179 ? 9.810 4.538 16.201 1.00 51.03 179 GLU A O 1
ATOM 1440 N N . SER A 1 180 ? 7.899 5.175 15.234 1.00 62.62 180 SER A N 1
ATOM 1441 C CA . SER A 1 180 ? 8.282 4.742 13.885 1.00 62.62 180 SER A CA 1
ATOM 1442 C C . SER A 1 180 ? 8.431 5.913 12.909 1.00 62.62 180 SER A C 1
ATOM 1444 O O . SER A 1 180 ? 7.751 6.926 13.043 1.00 62.62 180 SER A O 1
ATOM 1446 N N . LEU A 1 181 ? 9.246 5.743 11.859 1.00 71.88 181 LEU A N 1
ATOM 1447 C CA . LEU A 1 181 ? 9.306 6.637 10.684 1.00 71.88 181 LEU A CA 1
ATOM 1448 C C . LEU A 1 181 ? 8.050 6.517 9.793 1.00 71.88 181 LEU A C 1
ATOM 1450 O O . LEU A 1 181 ? 8.117 6.658 8.571 1.00 71.88 181 LEU A O 1
ATOM 1454 N N . SER A 1 182 ? 6.905 6.192 10.394 1.00 85.31 182 SER A N 1
ATOM 1455 C CA . SER A 1 182 ? 5.661 5.912 9.692 1.00 85.31 182 SER A CA 1
ATOM 1456 C C . SER A 1 182 ? 4.619 6.975 9.995 1.00 85.31 182 SER A C 1
ATOM 1458 O O . SER A 1 182 ? 4.533 7.488 11.109 1.00 85.31 182 SER A O 1
ATOM 1460 N N . TYR A 1 183 ? 3.777 7.279 9.014 1.00 88.56 183 TYR A N 1
ATOM 1461 C CA . TYR A 1 183 ? 2.721 8.275 9.162 1.00 88.56 183 TYR A CA 1
ATOM 1462 C C . TYR A 1 183 ? 1.409 7.815 8.518 1.00 88.56 183 TYR A C 1
ATOM 1464 O O . TYR A 1 183 ? 1.413 7.077 7.526 1.00 88.56 183 TYR A O 1
ATOM 1472 N N . PRO A 1 184 ? 0.251 8.233 9.064 1.00 91.62 184 PRO A N 1
ATOM 1473 C CA . PRO A 1 184 ? -1.037 7.849 8.518 1.00 91.62 184 PRO A CA 1
ATOM 1474 C C . PRO A 1 184 ? -1.360 8.705 7.287 1.00 91.62 184 PRO A C 1
ATOM 1476 O O . PRO A 1 184 ? -1.665 9.892 7.391 1.00 91.62 184 PRO A O 1
ATOM 1479 N N . LEU A 1 185 ? -1.331 8.090 6.107 1.00 92.81 185 LEU A N 1
ATOM 1480 C CA . LEU A 1 185 ? -1.733 8.721 4.850 1.00 92.81 185 LEU A CA 1
ATOM 1481 C C . LEU A 1 185 ? -3.250 8.907 4.789 1.00 92.81 185 LEU A C 1
ATOM 1483 O O . LEU A 1 185 ? -3.740 9.965 4.395 1.00 92.81 185 LEU A O 1
ATOM 1487 N N . ALA A 1 186 ? -4.009 7.887 5.183 1.00 94.38 186 ALA A N 1
ATOM 1488 C CA . ALA A 1 186 ? -5.464 7.941 5.165 1.00 94.38 186 ALA A CA 1
ATOM 1489 C C . ALA A 1 186 ? -6.095 7.119 6.284 1.00 94.38 186 ALA A C 1
ATOM 1491 O O . ALA A 1 186 ? -5.547 6.111 6.726 1.00 94.38 186 ALA A O 1
ATOM 1492 N N . ILE A 1 187 ? -7.285 7.549 6.694 1.00 94.50 187 ILE A N 1
ATOM 1493 C CA . ILE A 1 187 ? -8.164 6.833 7.607 1.00 94.50 187 ILE A CA 1
ATOM 1494 C C . ILE A 1 187 ? -9.576 6.863 7.023 1.00 94.50 187 ILE A C 1
ATOM 1496 O O . ILE A 1 187 ? -10.209 7.918 6.965 1.00 94.50 187 ILE A O 1
ATOM 1500 N N . MET A 1 188 ? -10.102 5.702 6.642 1.00 95.69 188 MET A N 1
ATOM 1501 C CA . MET A 1 188 ? -11.443 5.564 6.062 1.00 95.69 188 MET A CA 1
ATOM 1502 C C . MET A 1 188 ? -12.302 4.610 6.906 1.00 95.69 188 MET A C 1
ATOM 1504 O O . MET A 1 188 ? -11.761 3.662 7.471 1.00 95.69 188 MET A O 1
ATOM 1508 N N . PRO A 1 189 ? -13.625 4.822 7.028 1.00 94.44 189 PRO A N 1
ATOM 1509 C CA . PRO A 1 189 ? -14.507 3.852 7.684 1.00 94.44 189 PRO A CA 1
ATOM 1510 C C . PRO A 1 189 ? -14.423 2.486 6.988 1.00 94.44 189 PRO A C 1
ATOM 1512 O O . PRO A 1 189 ? -14.477 2.458 5.761 1.00 94.44 189 PRO A O 1
ATOM 1515 N N . ALA A 1 190 ? -14.291 1.394 7.751 1.00 91.50 190 ALA A N 1
ATOM 1516 C CA . ALA A 1 190 ? -14.250 0.018 7.241 1.00 91.50 190 ALA A CA 1
ATOM 1517 C C . ALA A 1 190 ? -15.491 -0.772 7.692 1.00 91.50 190 ALA A C 1
ATOM 1519 O O . ALA A 1 190 ? -16.571 -0.602 7.126 1.00 91.50 190 ALA A O 1
ATOM 1520 N N . TRP A 1 191 ? -15.367 -1.609 8.722 1.00 86.31 191 TRP A N 1
ATOM 1521 C CA . TRP A 1 191 ? -16.487 -2.332 9.337 1.00 86.31 191 TRP A CA 1
ATOM 1522 C C . TRP A 1 191 ? -17.062 -1.546 10.523 1.00 86.31 191 TRP A C 1
ATOM 1524 O O . TRP A 1 191 ? -16.454 -0.561 10.948 1.00 86.31 191 TRP A O 1
ATOM 1534 N N . PRO A 1 192 ? -18.209 -1.956 11.102 1.00 87.44 192 PRO A N 1
ATOM 1535 C CA . PRO A 1 192 ? -18.700 -1.355 12.340 1.00 87.44 192 PRO A CA 1
ATOM 1536 C C . PRO A 1 192 ? -17.600 -1.323 13.409 1.00 87.44 192 PRO A C 1
ATOM 1538 O O . PRO A 1 192 ? -16.968 -2.342 13.664 1.00 87.44 192 PRO A O 1
ATOM 1541 N N . GLY A 1 193 ? -17.336 -0.141 13.972 1.00 87.94 193 GLY A N 1
ATOM 1542 C CA . GLY A 1 193 ? -16.300 0.054 14.993 1.00 87.94 193 GLY A CA 1
ATOM 1543 C C . GLY A 1 193 ? -14.851 0.031 14.493 1.00 87.94 193 GLY A C 1
ATOM 1544 O O . GLY A 1 193 ? -13.947 0.219 15.290 1.00 87.94 193 GLY A O 1
ATOM 1545 N N . THR A 1 194 ? -14.591 -0.152 13.195 1.00 91.31 194 THR A N 1
ATOM 1546 C CA . THR A 1 194 ? -13.217 -0.216 12.668 1.00 91.31 194 THR A CA 1
ATOM 1547 C C . THR A 1 194 ? -12.987 0.773 11.536 1.00 91.31 194 THR A C 1
ATOM 1549 O O . THR A 1 194 ? -13.908 1.277 10.880 1.00 91.31 194 THR A O 1
ATOM 1552 N N . ARG A 1 195 ? -11.713 1.060 11.288 1.00 93.88 195 ARG A N 1
ATOM 1553 C CA . ARG A 1 195 ? -11.262 1.925 10.205 1.00 93.88 195 ARG A CA 1
ATOM 1554 C C . ARG A 1 195 ? -10.168 1.229 9.410 1.00 93.88 195 ARG A C 1
ATOM 1556 O O . ARG A 1 195 ? -9.367 0.487 9.972 1.00 93.88 195 ARG A O 1
ATOM 1563 N N . LEU A 1 196 ? -10.121 1.507 8.111 1.00 95.31 196 LEU A N 1
ATOM 1564 C CA . LEU A 1 196 ? -8.950 1.241 7.292 1.00 95.31 196 LEU A CA 1
ATOM 1565 C C . LEU A 1 196 ? -7.951 2.374 7.510 1.00 95.31 196 LEU A C 1
ATOM 1567 O O . LEU A 1 196 ? -8.212 3.522 7.142 1.00 95.31 196 LEU A O 1
ATOM 1571 N N . TRP A 1 197 ? -6.806 2.019 8.063 1.00 94.88 197 TRP A N 1
ATOM 1572 C CA . TRP A 1 197 ? -5.627 2.851 8.194 1.00 94.88 197 TRP A CA 1
ATOM 1573 C C . TRP A 1 197 ? -4.678 2.536 7.048 1.00 94.88 197 TRP A C 1
ATOM 1575 O O . TRP A 1 197 ? -4.276 1.389 6.856 1.00 94.88 197 TRP A O 1
ATOM 1585 N N . VAL A 1 198 ? -4.320 3.562 6.285 1.00 95.38 198 VAL A N 1
ATOM 1586 C CA . VAL A 1 198 ? -3.263 3.477 5.280 1.00 95.38 198 VAL A CA 1
ATOM 1587 C C . VAL A 1 198 ? -2.042 4.159 5.868 1.00 95.38 198 VAL A C 1
ATOM 1589 O O . VAL A 1 198 ? -2.016 5.386 5.974 1.00 95.38 198 VAL A O 1
ATOM 1592 N N . ILE A 1 199 ? -1.067 3.364 6.299 1.00 93.00 199 ILE A N 1
ATOM 1593 C CA . ILE A 1 199 ? 0.160 3.850 6.932 1.00 93.00 199 ILE A CA 1
ATOM 1594 C C . ILE A 1 199 ? 1.293 3.775 5.919 1.00 93.00 199 ILE A C 1
ATOM 1596 O O . ILE A 1 199 ? 1.523 2.723 5.328 1.00 93.00 199 ILE A O 1
ATOM 1600 N N . VAL A 1 200 ? 1.999 4.881 5.725 1.00 92.81 200 VAL A N 1
ATOM 1601 C CA . VAL A 1 200 ? 3.231 4.920 4.935 1.00 92.81 200 VAL A CA 1
ATOM 1602 C C . VAL A 1 200 ? 4.403 4.716 5.879 1.00 92.81 200 VAL A C 1
ATOM 1604 O O . VAL A 1 200 ? 4.423 5.315 6.948 1.00 92.81 200 VAL A O 1
ATOM 1607 N N . SER A 1 201 ? 5.370 3.899 5.478 1.00 90.25 201 SER A N 1
ATOM 1608 C CA . SER A 1 201 ? 6.655 3.742 6.155 1.00 90.25 201 SER A CA 1
ATOM 1609 C C . SER A 1 201 ? 7.786 3.658 5.138 1.00 90.25 201 SER A C 1
ATOM 1611 O O . SER A 1 201 ? 7.559 3.363 3.958 1.00 90.25 201 SER A O 1
ATOM 1613 N N . HIS A 1 202 ? 9.007 3.866 5.612 1.00 88.69 202 HIS A N 1
ATOM 1614 C CA . HIS A 1 202 ? 10.223 3.766 4.820 1.00 88.69 202 HIS A CA 1
ATOM 1615 C C . HIS A 1 202 ? 11.103 2.658 5.383 1.00 88.69 202 HIS A C 1
ATOM 1617 O O . HIS A 1 202 ? 11.412 2.638 6.573 1.00 88.69 202 HIS A O 1
ATOM 1623 N N . VAL A 1 203 ? 11.476 1.708 4.529 1.00 85.19 203 VAL A N 1
ATOM 1624 C CA . VAL A 1 203 ? 12.216 0.505 4.931 1.00 85.19 203 VAL A CA 1
ATOM 1625 C C . VAL A 1 203 ? 13.467 0.349 4.087 1.00 85.19 203 VAL A C 1
ATOM 1627 O O . VAL A 1 203 ? 13.490 0.730 2.919 1.00 85.19 203 VAL A O 1
ATOM 1630 N N . TYR A 1 204 ? 14.518 -0.220 4.668 1.00 85.12 204 TYR A N 1
ATOM 1631 C CA . TYR A 1 204 ? 15.767 -0.470 3.955 1.00 85.12 204 TYR A CA 1
ATOM 1632 C C . TYR A 1 204 ? 15.568 -1.500 2.828 1.00 85.12 204 TYR A C 1
ATOM 1634 O O . TYR A 1 204 ? 15.112 -2.622 3.063 1.00 85.12 204 TYR A O 1
ATOM 1642 N N . GLU A 1 205 ? 15.938 -1.146 1.597 1.00 82.69 205 GLU A N 1
ATOM 1643 C CA . GLU A 1 205 ? 15.699 -1.966 0.406 1.00 82.69 205 GLU A CA 1
ATOM 1644 C C . GLU A 1 205 ? 16.581 -3.195 0.328 1.00 82.69 205 GLU A C 1
ATOM 1646 O O . GLU A 1 205 ? 16.149 -4.201 -0.224 1.00 82.69 205 GLU A O 1
ATOM 1651 N N . GLY A 1 206 ? 17.802 -3.159 0.864 1.00 77.25 206 GLY A N 1
ATOM 1652 C CA . GLY A 1 206 ? 18.738 -4.271 0.688 1.00 77.25 206 GLY A CA 1
ATOM 1653 C C . GLY A 1 206 ? 18.206 -5.594 1.255 1.00 77.25 206 GLY A C 1
ATOM 1654 O O . GLY A 1 206 ? 18.367 -6.641 0.628 1.00 77.25 206 GLY A O 1
ATOM 1655 N N . GLY A 1 207 ? 17.512 -5.548 2.398 1.00 74.50 207 GLY A N 1
ATOM 1656 C CA . GLY A 1 207 ? 16.844 -6.724 2.972 1.00 74.50 207 GLY A CA 1
ATOM 1657 C C . GLY A 1 207 ? 15.631 -7.159 2.149 1.00 74.50 207 GLY A C 1
ATOM 1658 O O . GLY A 1 207 ? 15.438 -8.343 1.887 1.00 74.50 207 GLY A O 1
ATOM 1659 N N . MET A 1 208 ? 14.860 -6.190 1.664 1.00 74.00 208 MET A N 1
ATOM 1660 C CA . MET A 1 208 ? 13.660 -6.410 0.865 1.00 74.00 208 MET A CA 1
ATOM 1661 C C . MET A 1 208 ? 13.959 -7.023 -0.509 1.00 74.00 208 MET A C 1
ATOM 1663 O O . MET A 1 208 ? 13.334 -8.010 -0.883 1.00 74.00 208 MET A O 1
ATOM 1667 N N . LEU A 1 209 ? 14.937 -6.486 -1.243 1.00 73.88 209 LEU A N 1
ATOM 1668 C CA . LEU A 1 209 ? 15.386 -7.011 -2.536 1.00 73.88 209 LEU A CA 1
ATOM 1669 C C . LEU A 1 209 ? 15.936 -8.429 -2.409 1.00 73.88 209 LEU A C 1
ATOM 1671 O O . LEU A 1 209 ? 15.661 -9.264 -3.266 1.00 73.88 209 LEU A O 1
ATOM 1675 N N . ARG A 1 210 ? 16.655 -8.726 -1.321 1.00 76.81 210 ARG A N 1
ATOM 1676 C CA . ARG A 1 210 ? 17.099 -10.092 -1.033 1.00 76.81 210 ARG A CA 1
ATOM 1677 C C . ARG A 1 210 ? 15.917 -11.023 -0.768 1.00 76.81 210 ARG A C 1
ATOM 1679 O O . ARG A 1 210 ? 15.831 -12.060 -1.410 1.00 76.81 210 ARG A O 1
ATOM 1686 N N . ALA A 1 211 ? 14.990 -10.634 0.107 1.00 71.75 211 ALA A N 1
ATOM 1687 C CA . ALA A 1 211 ? 13.808 -11.441 0.408 1.00 71.75 211 ALA A CA 1
ATOM 1688 C C . ALA A 1 211 ? 12.964 -11.717 -0.848 1.00 71.75 211 ALA A C 1
ATOM 1690 O O . ALA A 1 211 ? 12.486 -12.833 -1.042 1.00 71.75 211 ALA A O 1
ATOM 1691 N N . LEU A 1 212 ? 12.822 -10.724 -1.730 1.00 71.00 212 LEU A N 1
ATOM 1692 C CA . LEU A 1 212 ? 12.174 -10.878 -3.034 1.00 71.00 212 LEU A CA 1
ATOM 1693 C C . LEU A 1 212 ? 12.913 -11.868 -3.917 1.00 71.00 212 LEU A C 1
ATOM 1695 O O . LEU A 1 212 ? 12.285 -12.759 -4.478 1.00 71.00 212 LEU A O 1
ATOM 1699 N N . TRP A 1 213 ? 14.231 -11.720 -4.031 1.00 73.19 213 TRP A N 1
ATOM 1700 C CA . TRP A 1 213 ? 15.056 -12.617 -4.829 1.00 73.19 213 TRP A CA 1
ATOM 1701 C C . TRP A 1 213 ? 14.944 -14.061 -4.339 1.00 73.19 213 TRP A C 1
ATOM 1703 O O . TRP A 1 213 ? 14.756 -14.968 -5.145 1.00 73.19 213 TRP A O 1
ATOM 1713 N N . ASP A 1 214 ? 14.963 -14.272 -3.024 1.00 74.81 214 ASP A N 1
ATOM 1714 C CA . ASP A 1 214 ? 14.795 -15.591 -2.414 1.00 74.81 214 ASP A CA 1
ATOM 1715 C C . ASP A 1 214 ? 13.387 -16.157 -2.674 1.00 74.81 214 ASP A C 1
ATOM 1717 O O . ASP A 1 214 ? 13.239 -17.341 -2.984 1.00 74.81 214 ASP A O 1
ATOM 1721 N N . CYS A 1 215 ? 12.345 -15.319 -2.605 1.00 68.56 215 CYS A N 1
ATOM 1722 C CA . CYS A 1 215 ? 10.977 -15.715 -2.955 1.00 68.56 215 CYS A CA 1
ATOM 1723 C C . CYS A 1 215 ? 10.859 -16.088 -4.438 1.00 68.56 215 CYS A C 1
ATOM 1725 O O . CYS A 1 215 ? 10.252 -17.106 -4.760 1.00 68.56 215 CYS A O 1
ATOM 1727 N N . MET A 1 216 ? 11.463 -15.303 -5.334 1.00 68.25 216 MET A N 1
ATOM 1728 C CA . MET A 1 216 ? 11.515 -15.590 -6.769 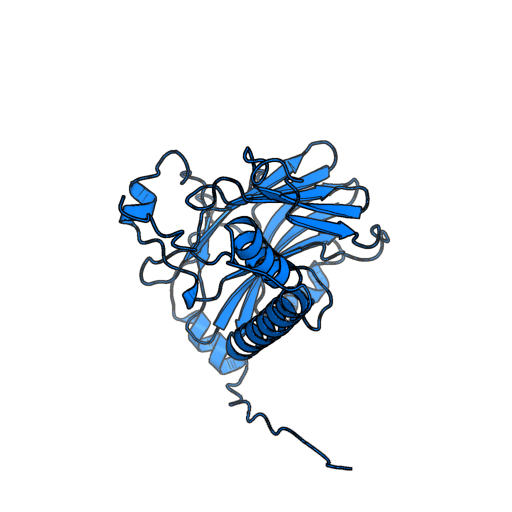1.00 68.25 216 MET A CA 1
ATOM 1729 C C . MET A 1 216 ? 12.325 -16.856 -7.066 1.00 68.25 216 MET A C 1
ATOM 1731 O O . MET A 1 216 ? 11.939 -17.627 -7.933 1.00 68.25 216 MET A O 1
ATOM 1735 N N . GLY A 1 217 ? 13.412 -17.117 -6.341 1.00 71.19 217 GLY A N 1
ATOM 1736 C CA . GLY A 1 217 ? 14.178 -18.357 -6.468 1.00 71.19 217 GLY A CA 1
ATOM 1737 C C . GLY A 1 217 ? 13.314 -19.581 -6.168 1.00 71.19 217 GLY A C 1
ATOM 1738 O O . GLY A 1 217 ? 13.152 -20.443 -7.029 1.00 71.19 217 GLY A O 1
ATOM 1739 N N . LYS A 1 218 ? 12.658 -19.594 -4.999 1.00 69.75 218 LYS A N 1
ATOM 1740 C CA . LYS A 1 218 ? 11.721 -20.665 -4.605 1.00 69.75 218 LYS A CA 1
ATOM 1741 C C . LYS A 1 218 ? 10.570 -20.817 -5.600 1.00 69.75 218 LYS A C 1
ATOM 1743 O O . LYS A 1 218 ? 10.172 -21.931 -5.921 1.00 69.75 218 LYS A O 1
ATOM 1748 N N . ALA A 1 219 ? 10.071 -19.696 -6.124 1.00 66.19 219 ALA A N 1
ATOM 1749 C CA . ALA A 1 219 ? 9.053 -19.671 -7.168 1.00 66.19 219 ALA A CA 1
ATOM 1750 C C . ALA A 1 219 ? 9.459 -20.487 -8.393 1.00 66.19 219 ALA A C 1
ATOM 1752 O O . ALA A 1 219 ? 8.728 -21.352 -8.869 1.00 66.19 219 ALA A O 1
ATOM 1753 N N . LEU A 1 220 ? 10.641 -20.158 -8.911 1.00 66.62 220 LEU A N 1
ATOM 1754 C CA . LEU A 1 220 ? 11.191 -20.740 -10.120 1.00 66.62 220 LEU A CA 1
ATOM 1755 C C . LEU A 1 220 ? 11.523 -22.218 -9.900 1.00 66.62 220 LEU A C 1
ATOM 1757 O O . LEU A 1 220 ? 11.299 -23.021 -10.800 1.00 66.62 220 LEU A O 1
ATOM 1761 N N . GLU A 1 221 ? 11.997 -22.590 -8.710 1.00 71.00 221 GLU A N 1
ATOM 1762 C CA . GLU A 1 221 ? 12.214 -23.986 -8.312 1.00 71.00 221 GLU A CA 1
ATOM 1763 C C . GLU A 1 221 ? 10.903 -24.792 -8.330 1.00 71.00 221 GLU A C 1
ATOM 1765 O O . GLU A 1 221 ? 10.829 -25.815 -9.012 1.00 71.00 221 GLU A O 1
ATOM 1770 N N . GLU A 1 222 ? 9.837 -24.293 -7.691 1.00 65.25 222 GLU A N 1
ATOM 1771 C CA . GLU A 1 222 ? 8.513 -24.942 -7.685 1.00 65.25 222 GLU A CA 1
ATOM 1772 C C . GLU A 1 222 ? 7.905 -25.095 -9.091 1.00 65.25 222 GLU A C 1
ATOM 1774 O O . GLU A 1 222 ? 7.126 -26.023 -9.343 1.00 65.25 222 GLU A O 1
ATOM 1779 N N . MET A 1 223 ? 8.225 -24.177 -10.007 1.00 63.31 223 MET A N 1
ATOM 1780 C CA . MET A 1 223 ? 7.810 -24.255 -11.411 1.00 63.31 223 MET A CA 1
ATOM 1781 C C . MET A 1 223 ? 8.672 -25.238 -12.214 1.00 63.31 223 MET A C 1
ATOM 1783 O O . MET A 1 223 ? 8.133 -26.003 -13.014 1.00 63.31 223 MET A O 1
ATOM 1787 N N . ASN A 1 224 ? 9.989 -25.263 -11.998 1.00 65.69 224 ASN A N 1
ATOM 1788 C CA . ASN A 1 224 ? 10.914 -26.152 -12.708 1.00 65.69 224 ASN A CA 1
ATOM 1789 C C . ASN A 1 224 ? 10.687 -27.631 -12.371 1.00 65.69 224 ASN A C 1
ATOM 1791 O O . ASN A 1 224 ? 10.748 -28.473 -13.271 1.00 65.69 224 ASN A O 1
ATOM 1795 N N . ASP A 1 225 ? 10.328 -27.949 -11.124 1.00 61.78 225 ASP A N 1
ATOM 1796 C CA . ASP A 1 225 ? 9.921 -29.306 -10.726 1.00 61.78 225 ASP A CA 1
ATOM 1797 C C . ASP A 1 225 ? 8.675 -29.796 -11.490 1.00 61.78 225 ASP A C 1
ATOM 1799 O O . ASP A 1 225 ? 8.431 -30.998 -11.619 1.00 61.78 225 ASP A O 1
ATOM 1803 N N . LYS A 1 226 ? 7.907 -28.878 -12.087 1.00 56.94 226 LYS A N 1
ATOM 1804 C CA . LYS A 1 226 ? 6.728 -29.170 -12.908 1.00 56.94 226 LYS A CA 1
ATOM 1805 C C . LYS A 1 226 ? 7.029 -29.155 -14.410 1.00 56.94 226 LYS A C 1
ATOM 1807 O O . LYS A 1 226 ? 6.211 -28.681 -15.178 1.00 56.94 226 LYS A O 1
ATOM 1812 N N . THR A 1 227 ? 8.173 -29.690 -14.853 1.00 52.22 227 THR A N 1
ATOM 1813 C CA . THR A 1 227 ? 8.501 -29.992 -16.275 1.00 52.22 227 THR A CA 1
ATOM 1814 C C . THR A 1 227 ? 7.919 -28.998 -17.301 1.00 52.22 227 THR A C 1
ATOM 1816 O O . THR A 1 227 ? 7.148 -29.359 -18.194 1.00 52.22 227 THR A O 1
ATOM 1819 N N . VAL A 1 228 ? 8.269 -27.724 -17.169 1.00 48.03 228 VAL A N 1
ATOM 1820 C CA . VAL A 1 228 ? 7.749 -26.658 -18.026 1.00 48.03 228 VAL A CA 1
ATOM 1821 C C . VAL A 1 228 ? 8.508 -26.622 -19.358 1.00 48.03 228 VAL A C 1
ATOM 1823 O O . VAL A 1 228 ? 9.693 -26.294 -19.434 1.00 48.03 228 VAL A O 1
ATOM 1826 N N . LYS A 1 229 ? 7.812 -26.949 -20.450 1.00 49.19 229 LYS A N 1
ATOM 1827 C CA . LYS A 1 229 ? 8.236 -26.631 -21.820 1.00 49.19 229 LYS A CA 1
ATOM 1828 C C . LYS A 1 229 ? 7.733 -25.228 -22.164 1.00 49.19 229 LYS A C 1
ATOM 1830 O O . LYS A 1 229 ? 6.534 -25.082 -22.333 1.00 49.19 229 LYS A O 1
ATOM 1835 N N . LYS A 1 230 ? 8.658 -24.277 -22.372 1.00 49.09 230 LYS A N 1
ATOM 1836 C CA . LYS A 1 230 ? 8.436 -22.877 -22.808 1.00 49.09 230 LYS A CA 1
ATOM 1837 C C . LYS A 1 230 ? 7.442 -22.094 -21.936 1.00 49.09 230 LYS A C 1
ATOM 1839 O O . LYS A 1 230 ? 6.242 -22.308 -22.036 1.00 49.09 230 LYS A O 1
ATOM 1844 N N . LEU A 1 231 ? 7.960 -21.108 -21.201 1.00 44.94 231 LEU A N 1
ATOM 1845 C CA . LEU A 1 231 ? 7.152 -20.139 -20.462 1.00 44.94 231 LEU A CA 1
ATOM 1846 C C . LEU A 1 231 ? 6.150 -19.425 -21.383 1.00 44.94 231 LEU A C 1
ATOM 1848 O O . LEU A 1 231 ? 6.528 -18.595 -22.206 1.00 44.94 231 LEU A O 1
ATOM 1852 N N . ASP A 1 232 ? 4.875 -19.802 -21.268 1.00 54.56 232 ASP A N 1
ATOM 1853 C CA . ASP A 1 232 ? 3.724 -19.055 -21.788 1.00 54.56 232 ASP A CA 1
ATOM 1854 C C . ASP A 1 232 ? 3.420 -17.890 -20.822 1.00 54.56 232 ASP A C 1
ATOM 1856 O O . ASP A 1 232 ? 3.786 -17.938 -19.649 1.00 54.56 232 ASP A O 1
ATOM 1860 N N . LEU A 1 233 ? 2.695 -16.862 -21.268 1.00 50.34 233 LEU A N 1
ATOM 1861 C CA . LEU A 1 233 ? 2.255 -15.700 -20.470 1.00 50.34 233 LEU A CA 1
ATOM 1862 C C . LEU A 1 233 ? 1.571 -16.093 -19.139 1.00 50.34 233 LEU A C 1
ATOM 1864 O O . LEU A 1 233 ? 1.546 -15.315 -18.184 1.00 50.34 233 LEU A O 1
ATOM 1868 N N . LYS A 1 234 ? 1.032 -17.320 -19.050 1.00 51.03 234 LYS A N 1
ATOM 1869 C CA . LYS A 1 234 ? 0.502 -17.927 -17.816 1.00 51.03 234 LYS A CA 1
ATOM 1870 C C . LYS A 1 234 ? 1.550 -18.078 -16.711 1.00 51.03 234 LYS A C 1
ATOM 1872 O O . LYS A 1 234 ? 1.195 -18.021 -15.537 1.00 51.03 234 LYS A O 1
ATOM 1877 N N . GLU A 1 235 ? 2.812 -18.268 -17.065 1.00 48.62 235 GLU A N 1
ATOM 1878 C CA . GLU A 1 235 ? 3.900 -18.531 -16.129 1.00 48.62 235 GLU A CA 1
ATOM 1879 C C . GLU A 1 235 ? 4.634 -17.248 -15.710 1.00 48.62 235 GLU A C 1
ATOM 1881 O O . GLU A 1 235 ? 5.029 -17.128 -14.555 1.00 48.62 235 GLU A O 1
ATOM 1886 N N . GLU A 1 236 ? 4.681 -16.212 -16.558 1.00 51.19 236 GLU A N 1
ATOM 1887 C CA . GLU A 1 236 ? 5.069 -14.852 -16.134 1.00 51.19 236 GLU A CA 1
ATOM 1888 C C . GLU A 1 236 ? 4.089 -14.294 -15.087 1.00 51.19 236 GLU A C 1
ATOM 1890 O O . GLU A 1 236 ? 4.496 -13.713 -14.077 1.00 51.19 236 GLU A O 1
ATOM 1895 N N . ALA A 1 237 ? 2.790 -14.560 -15.268 1.00 49.47 237 ALA A N 1
ATOM 1896 C CA . ALA A 1 237 ? 1.771 -14.267 -14.265 1.00 49.47 237 ALA A CA 1
ATOM 1897 C C . ALA A 1 237 ? 1.961 -15.084 -12.973 1.00 49.47 237 ALA A C 1
ATOM 1899 O O . ALA A 1 237 ? 1.625 -14.569 -11.908 1.00 49.47 237 ALA A O 1
ATOM 1900 N N . GLN A 1 238 ? 2.519 -16.307 -13.041 1.00 45.66 238 GLN A N 1
ATOM 1901 C CA . GLN A 1 238 ? 2.881 -17.136 -11.878 1.00 45.66 238 GLN A CA 1
ATOM 1902 C C . GLN A 1 238 ? 4.124 -16.618 -11.137 1.00 45.66 238 GLN A C 1
ATOM 1904 O O . GLN A 1 238 ? 4.111 -16.569 -9.909 1.00 45.66 238 GLN A O 1
ATOM 1909 N N . VAL A 1 239 ? 5.154 -16.147 -11.843 1.00 47.31 239 VAL A N 1
ATOM 1910 C CA . VAL A 1 239 ? 6.323 -15.481 -11.233 1.00 47.31 239 VAL A CA 1
ATOM 1911 C C . VAL A 1 239 ? 5.894 -14.201 -10.506 1.00 47.31 239 VAL A C 1
ATOM 1913 O O . VAL A 1 239 ? 6.294 -13.966 -9.365 1.00 47.31 239 VAL A O 1
ATOM 1916 N N . PHE A 1 240 ? 4.991 -13.420 -11.106 1.00 50.72 240 PHE A N 1
ATOM 1917 C CA . PHE A 1 240 ? 4.378 -12.253 -10.460 1.00 50.72 240 PHE A CA 1
ATOM 1918 C C . PHE A 1 240 ? 3.513 -12.638 -9.245 1.00 50.72 240 PHE A C 1
ATOM 1920 O O . PHE A 1 240 ? 3.463 -11.934 -8.240 1.00 50.72 240 PHE A O 1
ATOM 1927 N N . LEU A 1 241 ? 2.858 -13.797 -9.319 1.00 45.94 241 LEU A N 1
ATOM 1928 C CA . LEU A 1 241 ? 2.080 -14.424 -8.250 1.00 45.94 241 LEU A CA 1
ATOM 1929 C C . LEU A 1 241 ? 2.923 -14.874 -7.060 1.00 45.94 241 LEU A C 1
ATOM 1931 O O . LEU A 1 241 ? 2.457 -14.841 -5.922 1.00 45.94 241 LEU A O 1
ATOM 1935 N N . ILE A 1 242 ? 4.154 -15.305 -7.304 1.00 46.97 242 ILE A N 1
ATOM 1936 C CA . ILE A 1 242 ? 5.026 -15.767 -6.230 1.00 46.97 242 ILE A CA 1
ATOM 1937 C C . ILE A 1 242 ? 5.766 -14.579 -5.602 1.00 46.97 242 ILE A C 1
ATOM 1939 O O . ILE A 1 242 ? 5.906 -14.538 -4.381 1.00 46.97 242 ILE A O 1
ATOM 1943 N N . ALA A 1 243 ? 6.051 -13.523 -6.375 1.00 47.94 243 ALA A N 1
ATOM 1944 C CA . ALA A 1 243 ? 6.402 -12.206 -5.829 1.00 47.94 243 ALA A CA 1
ATOM 1945 C C . ALA A 1 243 ? 5.271 -11.587 -4.971 1.00 47.94 243 ALA A C 1
ATOM 1947 O O . ALA A 1 243 ? 5.535 -10.782 -4.085 1.00 47.94 243 ALA A O 1
ATOM 1948 N N . LEU A 1 244 ? 4.018 -11.998 -5.197 1.00 47.41 244 LEU A N 1
ATOM 1949 C CA . LEU A 1 244 ? 2.826 -11.657 -4.405 1.00 47.41 244 LEU A CA 1
ATOM 1950 C C . LEU A 1 244 ? 2.624 -12.531 -3.149 1.00 47.41 244 LEU A C 1
ATOM 1952 O O . LEU A 1 244 ? 1.809 -12.205 -2.286 1.00 47.41 244 LEU A O 1
ATOM 1956 N N . ARG A 1 245 ? 3.311 -13.678 -3.059 1.00 42.66 245 ARG A N 1
ATOM 1957 C CA . ARG A 1 245 ? 3.194 -14.649 -1.955 1.00 42.66 245 ARG A CA 1
ATOM 1958 C C . ARG A 1 245 ? 4.348 -14.595 -0.966 1.00 42.66 245 ARG A C 1
ATOM 1960 O O . ARG A 1 245 ? 4.395 -15.439 -0.072 1.00 42.66 245 ARG A O 1
ATOM 1967 N N . GLY A 1 246 ? 5.263 -13.640 -1.100 1.00 43.19 246 GLY A N 1
ATOM 1968 C CA . GLY A 1 246 ? 6.301 -13.468 -0.101 1.00 43.19 246 GLY A CA 1
ATOM 1969 C C . GLY A 1 246 ? 5.657 -13.200 1.258 1.00 43.19 246 GLY A C 1
ATOM 1970 O O . GLY A 1 246 ? 5.061 -12.154 1.490 1.00 43.19 246 GLY A O 1
ATOM 1971 N N . TRP A 1 247 ? 5.748 -14.172 2.155 1.00 43.66 247 TRP A N 1
ATOM 1972 C CA . TRP A 1 247 ? 5.665 -13.906 3.578 1.00 43.66 247 TRP A CA 1
ATOM 1973 C C . TRP A 1 247 ? 6.972 -13.201 3.913 1.00 43.66 247 TRP A C 1
ATOM 1975 O O . TRP A 1 247 ? 8.036 -13.813 3.893 1.00 43.66 247 TRP A O 1
ATOM 1985 N N . THR A 1 248 ? 6.925 -11.894 4.128 1.00 44.59 248 THR A N 1
ATOM 1986 C CA . THR A 1 248 ? 7.994 -11.231 4.879 1.00 44.59 248 THR A CA 1
ATOM 1987 C C . THR A 1 248 ? 8.048 -11.826 6.289 1.00 44.59 248 THR A C 1
ATOM 1989 O O . THR A 1 248 ? 7.078 -12.438 6.735 1.00 44.59 248 THR A O 1
ATOM 1992 N N . ASP A 1 249 ? 9.154 -11.640 7.010 1.00 40.12 249 ASP A N 1
ATOM 1993 C CA . ASP A 1 249 ? 9.337 -12.185 8.369 1.00 40.12 249 ASP A CA 1
ATOM 1994 C C . ASP A 1 249 ? 8.232 -11.755 9.369 1.00 40.12 249 ASP A C 1
ATOM 1996 O O . ASP A 1 249 ? 8.054 -12.382 10.409 1.00 40.12 249 ASP A O 1
ATOM 2000 N N . ASP A 1 250 ? 7.451 -10.719 9.034 1.00 51.25 250 ASP A N 1
ATOM 2001 C CA . ASP A 1 250 ? 6.276 -10.224 9.770 1.00 51.25 250 ASP A CA 1
ATOM 2002 C C . ASP A 1 250 ? 4.933 -10.903 9.387 1.00 51.25 250 ASP A C 1
ATOM 2004 O O . ASP A 1 250 ? 3.890 -10.554 9.937 1.00 51.25 250 ASP A O 1
ATOM 2008 N N . GLY A 1 251 ? 4.927 -11.869 8.459 1.00 52.12 251 GLY A N 1
ATOM 2009 C CA . GLY A 1 251 ? 3.795 -12.761 8.165 1.00 52.12 251 GLY A CA 1
ATOM 2010 C C . GLY A 1 251 ? 2.639 -12.193 7.325 1.00 52.12 251 GLY A C 1
ATOM 2011 O O . GLY A 1 251 ? 1.600 -12.844 7.214 1.00 52.12 251 GLY A O 1
ATOM 2012 N N . GLY A 1 252 ? 2.777 -11.003 6.729 1.00 55.59 252 GLY A N 1
ATOM 2013 C CA . GLY A 1 252 ? 1.726 -10.373 5.913 1.00 55.59 252 GLY A CA 1
ATOM 2014 C C . GLY A 1 252 ? 1.931 -10.527 4.396 1.00 55.59 252 GLY A C 1
ATOM 2015 O O . GLY A 1 252 ? 3.067 -10.429 3.929 1.00 55.59 252 GLY A O 1
ATOM 2016 N N . PRO A 1 253 ? 0.862 -10.694 3.590 1.00 61.66 253 PRO A N 1
ATOM 2017 C CA . PRO A 1 253 ? 0.977 -10.715 2.135 1.00 61.66 253 PRO A CA 1
ATOM 2018 C C . PRO A 1 253 ? 1.306 -9.318 1.605 1.00 61.66 253 PRO A C 1
ATOM 2020 O O . PRO A 1 253 ? 0.739 -8.312 2.052 1.00 61.66 253 PRO A O 1
ATOM 2023 N N . TYR A 1 254 ? 2.197 -9.257 0.618 1.00 65.50 254 TYR A N 1
ATOM 2024 C CA . TYR A 1 254 ? 2.584 -8.011 -0.029 1.00 65.50 254 TYR A CA 1
ATOM 2025 C C . TYR A 1 254 ? 2.496 -8.082 -1.547 1.00 65.50 254 TYR A C 1
ATOM 2027 O O . TYR A 1 254 ? 2.484 -9.155 -2.140 1.00 65.50 254 TYR A O 1
ATOM 2035 N N . LEU A 1 255 ? 2.478 -6.914 -2.184 1.00 74.25 255 LEU A N 1
ATOM 2036 C CA . LEU A 1 255 ? 2.646 -6.782 -3.626 1.00 74.25 255 LEU A CA 1
ATOM 2037 C C . LEU A 1 255 ? 3.691 -5.724 -3.954 1.00 74.25 255 LEU A C 1
ATOM 2039 O O . LEU A 1 255 ? 3.670 -4.621 -3.403 1.00 74.25 255 LEU A O 1
ATOM 2043 N N . MET A 1 256 ? 4.526 -6.049 -4.936 1.00 69.19 256 MET A N 1
ATOM 2044 C CA . MET A 1 256 ? 5.455 -5.122 -5.555 1.00 69.19 256 MET A CA 1
ATOM 2045 C C . MET A 1 256 ? 5.038 -4.822 -6.998 1.00 69.19 256 MET A C 1
ATOM 2047 O O . MET A 1 256 ? 5.003 -5.735 -7.824 1.00 69.19 256 MET A O 1
ATOM 2051 N N . PRO A 1 257 ? 4.715 -3.566 -7.340 1.00 61.25 257 PRO A N 1
ATOM 2052 C CA . PRO A 1 257 ? 4.402 -3.201 -8.707 1.00 61.25 257 PRO A CA 1
ATOM 2053 C C . PRO A 1 257 ? 5.692 -2.963 -9.489 1.00 61.25 257 PRO A C 1
ATOM 2055 O O . PRO A 1 257 ? 6.226 -1.858 -9.494 1.00 61.25 257 PRO A O 1
ATOM 2058 N N . PHE A 1 258 ? 6.188 -3.990 -10.172 1.00 58.44 258 PHE A N 1
ATOM 2059 C CA . PHE A 1 258 ? 7.250 -3.815 -11.162 1.00 58.44 258 PHE A CA 1
ATOM 2060 C C . PHE A 1 258 ? 6.671 -3.524 -12.540 1.00 58.44 258 PHE A C 1
ATOM 2062 O O . PHE A 1 258 ? 5.704 -4.187 -12.902 1.00 58.44 258 PHE A O 1
ATOM 2069 N N . PRO A 1 259 ? 7.276 -2.626 -13.342 1.00 49.81 259 PRO A N 1
ATOM 2070 C CA . PRO A 1 259 ? 7.005 -2.562 -14.771 1.00 49.81 259 PRO A CA 1
ATOM 2071 C C . PRO A 1 259 ? 7.463 -3.871 -15.422 1.00 49.81 259 PRO A C 1
ATOM 2073 O O . PRO A 1 259 ? 8.657 -4.101 -15.583 1.00 49.81 259 PRO A O 1
ATOM 2076 N N . ILE A 1 260 ? 6.529 -4.731 -15.820 1.00 47.81 260 ILE A N 1
ATOM 2077 C CA . ILE A 1 260 ? 6.827 -5.738 -16.831 1.00 47.81 260 ILE A CA 1
ATOM 2078 C C . ILE A 1 260 ? 6.673 -5.012 -18.163 1.00 47.81 260 ILE A C 1
ATOM 2080 O O . ILE A 1 260 ? 5.557 -4.672 -18.565 1.00 47.81 260 ILE A O 1
ATOM 2084 N N . GLU A 1 261 ? 7.778 -4.740 -18.852 1.00 43.44 261 GLU A N 1
ATOM 2085 C CA . GLU A 1 261 ? 7.695 -4.568 -20.298 1.00 43.44 261 GLU A CA 1
ATOM 2086 C C . GLU A 1 261 ? 7.334 -5.937 -20.872 1.00 43.44 261 GLU A C 1
ATOM 2088 O O . GLU A 1 261 ? 8.205 -6.749 -21.172 1.00 43.44 261 GLU A O 1
ATOM 2093 N N . ILE A 1 262 ? 6.032 -6.230 -20.963 1.00 41.22 262 ILE A N 1
ATOM 2094 C CA . ILE A 1 262 ? 5.552 -7.377 -21.733 1.00 41.22 262 ILE A CA 1
ATOM 2095 C C . ILE A 1 262 ? 5.942 -7.045 -23.164 1.00 41.22 262 ILE A C 1
ATOM 2097 O O . ILE A 1 262 ? 5.325 -6.180 -23.795 1.00 41.22 262 ILE A O 1
ATOM 2101 N N . GLY A 1 263 ? 7.047 -7.638 -23.616 1.00 36.28 263 GLY A N 1
ATOM 2102 C CA . GLY A 1 263 ? 7.651 -7.333 -24.897 1.00 36.28 263 GLY A CA 1
ATOM 2103 C C . GLY A 1 263 ? 6.577 -7.343 -25.972 1.00 36.28 263 GLY A C 1
ATOM 2104 O O . GLY A 1 263 ? 5.926 -8.360 -26.208 1.00 36.28 263 GLY A O 1
ATOM 2105 N N . LYS A 1 264 ? 6.388 -6.205 -26.646 1.00 36.09 264 LYS A N 1
ATOM 2106 C CA . LYS A 1 264 ? 5.813 -6.244 -27.984 1.00 36.09 264 LYS A CA 1
ATOM 2107 C C . LYS A 1 264 ? 6.814 -7.038 -28.804 1.00 36.09 264 LYS A C 1
ATOM 2109 O O . LYS A 1 264 ? 7.832 -6.493 -29.222 1.00 36.09 264 LYS A O 1
ATOM 2114 N N . THR A 1 265 ? 6.562 -8.328 -28.990 1.00 34.78 265 THR A N 1
ATOM 2115 C CA . THR A 1 265 ? 7.181 -9.047 -30.092 1.00 34.78 265 THR A CA 1
ATOM 2116 C C . THR A 1 265 ? 6.738 -8.298 -31.339 1.00 34.78 265 THR A C 1
ATOM 2118 O O . THR A 1 265 ? 5.565 -8.280 -31.702 1.00 34.78 265 THR A O 1
ATOM 2121 N N . SER A 1 266 ? 7.663 -7.532 -31.910 1.00 34.19 266 SER A N 1
ATOM 2122 C CA . SER A 1 266 ? 7.512 -6.973 -33.242 1.00 34.19 266 SER A CA 1
ATOM 2123 C C . SER A 1 266 ? 7.285 -8.154 -34.180 1.00 34.19 266 SER A C 1
ATOM 2125 O O . SER A 1 266 ? 8.221 -8.912 -34.442 1.00 34.19 266 SER A O 1
ATOM 2127 N N . THR A 1 267 ? 6.029 -8.357 -34.572 1.00 40.03 267 THR A N 1
ATOM 2128 C CA . THR A 1 267 ? 5.645 -9.191 -35.714 1.00 40.03 267 THR A CA 1
ATOM 2129 C C . THR A 1 267 ? 6.230 -8.621 -36.989 1.00 40.03 267 THR A C 1
ATOM 2131 O O . THR A 1 267 ? 6.146 -7.378 -37.132 1.00 40.03 267 THR A O 1
#

Sequence (267 aa):
MLDKTIHIRQTEKTLEEMKEEMEGGMKCYLNCSGSLPLKNNPLRFAVCRQNGLSSNSWRVWVERAGDVYIVCRDRFSGLKISLHRSGKCHAAIDNQSLSGGDRYMGKWEYPLVDETKGVLPFKLIFPNTSLYLNQESRDSLPKIWDKNQVYVEAPESPFGTVLYFIIADESIVRADLKESLSYPLAIMPAWPGTRLWVIVSHVYEGGMLRALWDCMGKALEEMNDKTVKKLDLKEEAQVFLIALRGWTDDGGPYLMPFPIEIGKTST

Radius of gyration: 19.4 Å; chains: 1; bounding box: 50×51×56 Å

Foldseek 3Di:
DDDDDDDDDDPDPDPVNVVVVVVPDDDFCDFPVRDPAAADPWAWEWEDEPVQFIAFIKIWGADPQQKIKIDGPPPQQFWIWICHLVQKIFTFGPPDPPVPHDRTLDIDGWPRDPLVDKTFQEKEKFAPLQRGDHPVNVVVCDVRDDSRYGYHYADDPPKIKMWTWMKHAPVHPVPPVPPFQKDFRHWYDGHVRIITTTIMHIGGCVVVVVLLVVLLVVQVVVVVVVVDDDDDPVVVSSSQSSSQVRLDPVRYGYHYDHDDPPDPPPD